Protein AF-A0A9Q1H2R3-F1 (afdb_monomer)

pLDDT: mean 72.53, std 21.65, range [30.53, 95.0]

Solvent-accessible surface area (backbone atoms only — not comparable to full-atom val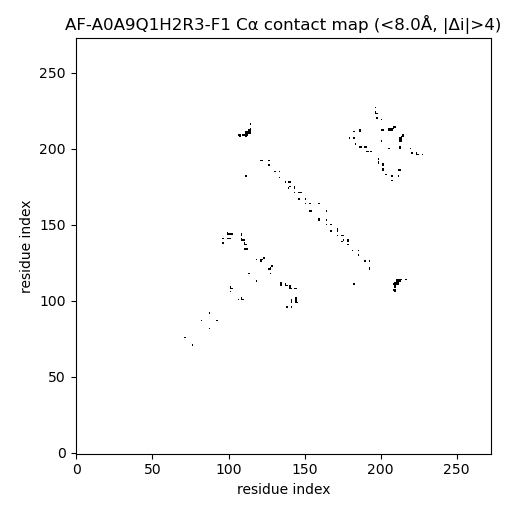ues): 17732 Å² total; per-residue (Å²): 123,76,75,64,60,62,54,65,66,66,73,74,78,80,82,88,86,85,83,91,80,81,81,85,76,85,80,73,100,78,87,78,80,65,62,67,59,50,53,56,51,58,67,71,71,60,71,89,74,76,86,59,91,53,60,66,58,52,56,51,57,72,66,57,85,67,90,76,77,83,88,68,62,63,72,58,50,56,46,52,54,48,59,74,73,46,84,74,56,71,66,65,50,51,52,54,55,61,71,41,58,70,56,90,90,43,78,73,56,53,67,55,38,69,44,66,81,58,50,75,66,43,52,64,90,53,56,45,50,52,49,52,55,54,45,60,60,42,54,54,41,41,53,42,44,47,54,50,51,51,51,57,55,47,74,72,45,88,87,66,60,65,67,62,57,49,55,51,51,52,51,43,49,54,55,49,49,53,53,52,50,52,53,53,52,51,33,58,72,46,31,84,73,44,59,81,86,55,35,68,59,48,39,82,88,47,59,71,52,61,25,54,59,25,88,63,45,70,60,52,53,52,53,44,55,51,48,53,57,47,47,63,71,69,50,79,75,74,80,77,72,85,82,78,82,90,79,87,81,81,90,87,91,82,84,84,80,90,82,89,84,78,82,87,78,85,84,85,88,86,83,87,133

Nearest PDB structures (foldseek):
  3lay-assembly1_G  TM=7.283E-01  e=3.573E+00  Salmonella enterica subsp. enterica serovar Typhimurium
  1qsd-assembly1_B  TM=5.803E-01  e=7.345E+00  Saccharomyces cerevisiae
  6zqb-assembly1_UB  TM=1.899E-01  e=2.052E+00  Saccharomyces cerevisiae S288C

Radius of gyration: 33.92 Å; Cα contacts (8 Å, |Δi|>4): 111; chains: 1; bounding box: 98×79×92 Å

Secondary structure (DSSP, 8-state):
-HHHHHHHHHSSS---------------S---SSHHHHHHHHHHHS------TTHHHHHHHTT----PPPPPPHHHHHHHHHHHHSPPPHHHHHHHHHHSPPPTT-TTSSPPBPPHHHHTTS-IIIIIHHHHHHHHHTTHHHHHHHHHHHHHHHHTSTT--HHHHHHHHHHHHHHHHHHHHHHHHHHHHHGGGS-GGGGGGGSTTSPP-SBTT-S-HHHHHHHHHHHHHHHHHHS--------------------------PPPP--------

Mean predicted aligned error: 18.5 Å

Foldseek 3Di:
DVVVVVVVVVVPPDDDDDDDDDDDDDDDPDPDPPPVVVVVVVVVPDDDDPDDVCPVVVVVVVVPPDPDDDDDDVVVVVVVVCVVPDDDDPVVVVVLLVVLDDDPVCQQLAQAAADPVLQVLDDVVPLVVVVVVLSVVSCLSSVLSVLVVVLVVQVVDPPDDVVVNVVSVVVSVVSVVVNQVSLLVSLVSCLVSDPPLCSCLSDPVQDRGSHSSDDCSVVVVVVSVVVVVVCVVPDCPPPPPPDDDDDPDDDDDDDDDDDDDDDDDDDDDDDDD

Sequence (273 aa):
MANFIMKAVKEATEVGNVPTSPAPKRARLEDIDDDISSIFNAFHTANEIEASPNILDTVLNELDDEDTGPPIEQKVADMVTKVQTNKMSEEKFKEKCKKYSRPSNCDMLQQTKVNQLIWEKLRPATSRSRDIKFQKCQTATKGIIALTETVKLLLSCPNVEKSIIHGIFDAITLVAQGNLELNLARRELLKPDLSQDFQQLCSQNVPVTTQLFGDDIEKRVKDIAASTKIGAKVSYRGNYHSRGYRGRGRPFLARGKSWAFRPPVAGRVSKKN

Organism: Holothuria leucospilota (NCBI:txid206669)

Structure (mmCIF, N/CA/C/O backbone):
data_AF-A0A9Q1H2R3-F1
#
_entry.id   AF-A0A9Q1H2R3-F1
#
loop_
_atom_site.group_PDB
_atom_site.id
_atom_site.type_symbol
_atom_site.label_atom_id
_atom_site.label_alt_id
_atom_site.label_comp_id
_atom_site.label_asym_id
_atom_site.label_entity_id
_atom_site.label_seq_id
_atom_site.pdbx_PDB_ins_code
_atom_site.Cartn_x
_atom_site.Cartn_y
_atom_site.Cartn_z
_atom_site.occupancy
_atom_site.B_iso_or_equiv
_atom_site.auth_seq_id
_atom_site.auth_comp_id
_atom_site.auth_asym_id
_atom_site.auth_atom_id
_atom_site.pdbx_PDB_model_num
ATOM 1 N N . MET A 1 1 ? -18.017 -27.303 1.797 1.00 46.59 1 MET A N 1
ATOM 2 C CA . MET A 1 1 ? -17.913 -26.081 0.962 1.00 46.59 1 MET A CA 1
ATOM 3 C C . MET A 1 1 ? -17.423 -26.329 -0.466 1.00 46.59 1 MET A C 1
ATOM 5 O O . MET A 1 1 ? -17.821 -25.573 -1.336 1.00 46.59 1 MET A O 1
ATOM 9 N N . ALA A 1 2 ? -16.649 -27.383 -0.761 1.00 38.53 2 ALA A N 1
ATOM 10 C CA . ALA A 1 2 ? -16.152 -27.648 -2.123 1.00 38.53 2 ALA A CA 1
ATOM 11 C C . ALA A 1 2 ? -17.224 -28.097 -3.149 1.00 38.53 2 ALA A C 1
ATOM 13 O O . ALA A 1 2 ? -17.054 -27.889 -4.345 1.00 38.53 2 ALA A O 1
ATOM 14 N N . ASN A 1 3 ? -18.360 -28.646 -2.703 1.00 38.44 3 ASN A N 1
ATOM 15 C CA . ASN A 1 3 ? -19.378 -29.198 -3.614 1.00 38.44 3 ASN A CA 1
ATOM 16 C C . ASN A 1 3 ? -20.368 -28.162 -4.174 1.00 38.44 3 ASN A C 1
ATOM 18 O O . ASN A 1 3 ? -21.128 -28.485 -5.080 1.00 38.44 3 ASN A O 1
ATOM 22 N N . PHE A 1 4 ? -20.363 -26.925 -3.666 1.00 37.41 4 PHE A N 1
ATOM 23 C CA . PHE A 1 4 ? -21.268 -25.870 -4.145 1.00 37.41 4 PHE A CA 1
ATOM 24 C C . PHE A 1 4 ? -20.685 -25.103 -5.344 1.00 37.41 4 PHE A C 1
ATOM 26 O O . PHE A 1 4 ? -21.421 -24.672 -6.224 1.00 37.41 4 PHE A O 1
ATOM 33 N N . ILE A 1 5 ? -19.353 -25.012 -5.431 1.00 41.91 5 ILE A N 1
ATOM 34 C CA . ILE A 1 5 ? -18.647 -24.277 -6.493 1.00 41.91 5 ILE A CA 1
ATOM 35 C C . ILE A 1 5 ? -18.625 -25.077 -7.809 1.00 41.91 5 ILE A C 1
ATOM 37 O O . ILE A 1 5 ? -18.761 -24.507 -8.885 1.00 41.91 5 ILE A O 1
ATOM 41 N N . MET A 1 6 ? -18.563 -26.412 -7.741 1.00 41.47 6 MET A N 1
ATOM 42 C CA . MET A 1 6 ? -18.560 -27.272 -8.938 1.00 41.47 6 MET A CA 1
ATOM 43 C C . MET A 1 6 ? -19.928 -27.374 -9.632 1.00 41.47 6 MET A C 1
ATOM 45 O O . MET A 1 6 ? -19.988 -27.774 -10.793 1.00 41.47 6 MET A O 1
ATOM 49 N N . LYS A 1 7 ? -21.025 -27.006 -8.953 1.00 42.19 7 LYS A N 1
ATOM 50 C CA . LYS A 1 7 ? -22.370 -27.009 -9.548 1.00 42.19 7 LYS A CA 1
ATOM 51 C C . LYS A 1 7 ? -22.613 -25.765 -10.415 1.00 42.19 7 LYS A C 1
ATOM 53 O O . LYS A 1 7 ? -23.180 -25.893 -11.490 1.00 42.19 7 LYS A O 1
ATOM 58 N N . ALA A 1 8 ? -22.072 -24.610 -10.018 1.00 38.91 8 ALA A N 1
ATOM 59 C CA . ALA A 1 8 ? -22.208 -23.350 -10.757 1.00 38.91 8 ALA A CA 1
ATOM 60 C C . ALA A 1 8 ? -21.374 -23.296 -12.054 1.00 38.91 8 ALA A C 1
ATOM 62 O O . ALA A 1 8 ? -21.739 -22.604 -12.996 1.00 38.91 8 ALA A O 1
ATOM 63 N N . VAL A 1 9 ? -20.274 -24.054 -12.135 1.00 42.56 9 VAL A N 1
ATOM 64 C CA . VAL A 1 9 ? -19.433 -24.111 -13.348 1.00 42.56 9 VAL A CA 1
ATOM 65 C C . VAL A 1 9 ? -20.025 -25.041 -14.417 1.00 42.56 9 VAL A C 1
ATOM 67 O O . VAL A 1 9 ? -19.730 -24.887 -15.598 1.00 42.56 9 VAL A O 1
ATOM 70 N N . LYS A 1 10 ? -20.896 -25.984 -14.031 1.00 42.94 10 LYS A N 1
ATOM 71 C CA . LYS A 1 10 ? -21.478 -26.976 -14.949 1.00 42.94 10 LYS A CA 1
ATOM 72 C C . LYS A 1 10 ? -22.771 -26.511 -15.632 1.00 42.94 10 LYS A C 1
ATOM 74 O O . LYS A 1 10 ? -23.146 -27.087 -16.645 1.00 42.94 10 LYS A O 1
ATOM 79 N N . GLU A 1 11 ? -23.419 -25.466 -15.115 1.00 38.94 11 GLU A N 1
ATOM 80 C CA . GLU A 1 11 ? -24.646 -24.879 -15.686 1.00 38.94 11 GLU A CA 1
ATOM 81 C C . GLU A 1 11 ? -24.377 -23.763 -16.719 1.00 38.94 11 GLU A C 1
ATOM 83 O O . GLU A 1 11 ? -25.314 -23.265 -17.329 1.00 38.94 11 GLU A O 1
ATOM 88 N N . ALA A 1 12 ? -23.113 -23.401 -16.980 1.00 37.94 12 ALA A N 1
ATOM 89 C CA . ALA A 1 12 ? -22.757 -22.330 -17.924 1.00 37.94 12 ALA A CA 1
ATOM 90 C C . ALA A 1 12 ? -22.256 -22.811 -19.306 1.00 37.94 12 ALA A C 1
ATOM 92 O O . ALA A 1 12 ? -21.840 -21.988 -20.119 1.00 37.94 12 ALA A O 1
ATOM 93 N N . THR A 1 13 ? -22.260 -24.120 -19.590 1.00 40.62 13 THR A N 1
ATOM 94 C CA . THR A 1 13 ? -21.648 -24.687 -20.815 1.00 40.62 13 THR A CA 1
ATOM 95 C C . THR A 1 13 ? -22.612 -25.283 -21.841 1.00 40.62 13 THR A C 1
ATOM 97 O O . THR A 1 13 ? -22.153 -25.909 -22.792 1.00 40.62 13 THR A O 1
ATOM 100 N N . GLU A 1 14 ? -23.920 -25.067 -21.735 1.00 41.84 14 GLU A N 1
ATOM 101 C CA . GLU A 1 14 ? -24.857 -25.476 -22.789 1.00 41.84 14 GLU A CA 1
ATOM 102 C C . GLU A 1 14 ? -25.745 -24.303 -23.198 1.00 41.84 14 GLU A C 1
ATOM 104 O O . GLU A 1 14 ? -26.630 -23.897 -22.458 1.00 41.84 14 GLU A O 1
ATOM 109 N N . VAL A 1 15 ? -25.438 -23.731 -24.366 1.00 40.22 15 VAL A N 1
ATOM 110 C CA . VAL A 1 15 ? -26.346 -23.390 -25.478 1.00 40.22 15 VAL A CA 1
ATOM 111 C C . VAL A 1 15 ? -25.514 -22.584 -26.485 1.00 40.22 15 VAL A C 1
ATOM 113 O O . VAL A 1 15 ? -25.099 -21.454 -26.238 1.00 40.22 15 VAL A O 1
ATOM 116 N N . GLY A 1 16 ? -25.216 -23.211 -27.623 1.00 31.61 16 GLY A N 1
ATOM 117 C CA . GLY A 1 16 ? -24.610 -22.550 -28.773 1.00 31.61 16 GLY A CA 1
ATOM 118 C C . GLY A 1 16 ? -25.634 -21.752 -29.582 1.00 31.61 16 GLY A C 1
ATOM 119 O O . GLY A 1 16 ? -26.812 -22.093 -29.590 1.00 31.61 16 GLY A O 1
ATOM 120 N N . ASN A 1 17 ? -25.189 -20.709 -30.284 1.00 32.19 17 ASN A N 1
ATOM 121 C CA . ASN A 1 17 ? -25.022 -20.699 -31.746 1.00 32.19 17 ASN A CA 1
ATOM 122 C C . ASN A 1 17 ? -24.535 -19.304 -32.196 1.00 32.19 17 ASN A C 1
ATOM 124 O O . ASN A 1 17 ? -25.018 -18.283 -31.713 1.00 32.19 17 ASN A O 1
ATOM 128 N N . VAL A 1 18 ? -23.579 -19.261 -33.123 1.00 35.84 18 VAL A N 1
ATOM 129 C CA . VAL A 1 18 ? -22.953 -18.039 -33.661 1.00 35.84 18 VAL A CA 1
ATOM 130 C C . VAL A 1 18 ? -23.533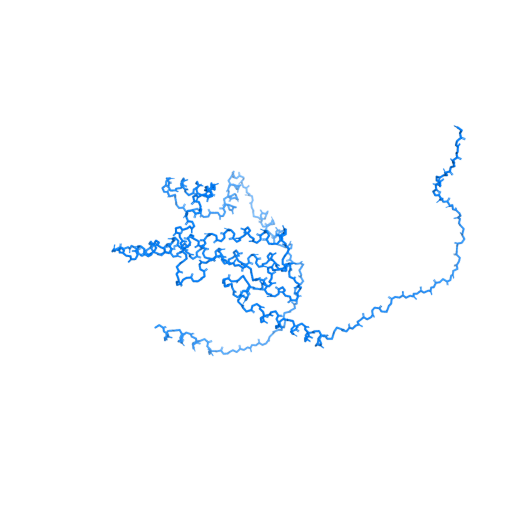 -17.735 -35.045 1.00 35.84 18 VAL A C 1
ATOM 132 O O . VAL A 1 18 ? -23.522 -18.629 -35.891 1.00 35.84 18 VAL A O 1
ATOM 135 N N . PRO A 1 19 ? -23.900 -16.478 -35.356 1.00 32.59 19 PRO A N 1
ATOM 136 C CA . PRO A 1 19 ? -23.762 -15.941 -36.700 1.00 32.59 19 PRO A CA 1
ATOM 137 C C . PRO A 1 19 ? -22.567 -14.978 -36.764 1.00 32.59 19 PRO A C 1
ATOM 139 O O . PRO A 1 19 ? -22.435 -14.032 -35.991 1.00 32.59 19 PRO A O 1
ATOM 142 N N . THR A 1 20 ? -21.678 -15.253 -37.710 1.00 45.75 20 THR A N 1
ATOM 143 C CA . THR A 1 20 ? -20.466 -14.502 -38.058 1.00 45.75 20 THR A CA 1
ATOM 144 C C . THR A 1 20 ? -20.769 -13.094 -38.595 1.00 45.75 20 THR A C 1
ATOM 146 O O . THR A 1 20 ? -21.580 -12.964 -39.508 1.00 45.75 20 THR A O 1
ATOM 149 N N . SER A 1 21 ? -20.062 -12.060 -38.115 1.00 33.47 21 SER A N 1
ATOM 150 C CA . SER A 1 21 ? -20.010 -10.704 -38.710 1.00 33.47 21 SER A CA 1
ATOM 151 C C . SER A 1 21 ? -18.679 -10.000 -38.337 1.00 33.47 21 SER A C 1
ATOM 153 O O . SER A 1 21 ? -18.044 -10.423 -37.370 1.00 33.47 21 SER A O 1
ATOM 155 N N . PRO A 1 22 ? -18.170 -9.030 -39.132 1.00 34.59 22 PRO A N 1
ATOM 156 C CA . PRO A 1 22 ? -16.750 -8.917 -39.474 1.00 34.59 22 PRO A CA 1
ATOM 157 C C . PRO A 1 22 ? -15.891 -8.126 -38.476 1.00 34.59 22 PRO A C 1
ATOM 159 O O . PRO A 1 22 ? -16.378 -7.368 -37.644 1.00 34.59 22 PRO A O 1
ATOM 162 N N . ALA A 1 23 ? -14.574 -8.307 -38.621 1.00 36.78 23 ALA A N 1
ATOM 163 C CA . ALA A 1 23 ? -13.502 -7.730 -37.811 1.00 36.78 23 ALA A CA 1
ATOM 164 C C . ALA A 1 23 ? -13.648 -6.217 -37.524 1.00 36.78 23 ALA A C 1
ATOM 166 O O . ALA A 1 23 ? -14.028 -5.456 -38.421 1.00 36.78 23 ALA A O 1
ATOM 167 N N . PRO A 1 24 ? -13.261 -5.743 -36.321 1.00 32.34 24 PRO A N 1
ATOM 168 C CA . PRO A 1 24 ? -13.361 -4.334 -35.982 1.00 32.34 24 PRO A CA 1
ATOM 169 C C . PRO A 1 24 ? -12.324 -3.531 -36.775 1.00 32.34 24 PRO A C 1
ATOM 171 O O . PRO A 1 24 ? -11.111 -3.728 -36.655 1.00 32.34 24 PRO A O 1
ATOM 174 N N . LYS A 1 25 ? -12.815 -2.600 -37.598 1.00 35.94 25 LYS A N 1
ATOM 175 C CA . LYS A 1 25 ? -12.003 -1.533 -38.186 1.00 35.94 25 LYS A CA 1
ATOM 176 C C . LYS A 1 25 ? -11.474 -0.661 -37.044 1.00 35.94 25 LYS A C 1
ATOM 178 O O . LYS A 1 25 ? -12.239 -0.215 -36.198 1.00 35.94 25 LYS A O 1
ATOM 183 N N . ARG A 1 26 ? -10.160 -0.422 -37.034 1.00 34.38 26 ARG A N 1
ATOM 184 C CA . ARG A 1 26 ? -9.491 0.577 -36.185 1.00 34.38 26 ARG A CA 1
ATOM 185 C C . ARG A 1 26 ? -10.195 1.930 -36.355 1.00 34.38 26 ARG A C 1
ATOM 187 O O . ARG A 1 26 ? -10.057 2.537 -37.415 1.00 34.38 26 ARG A O 1
ATOM 194 N N . ALA A 1 27 ? -10.923 2.382 -35.338 1.00 31.12 27 ALA A N 1
ATOM 195 C CA . ALA A 1 27 ? -11.420 3.749 -35.280 1.00 31.12 27 ALA A CA 1
ATOM 196 C C . ALA A 1 27 ? -10.264 4.694 -34.917 1.00 31.12 27 ALA A C 1
ATOM 198 O O . ALA A 1 27 ? -9.416 4.388 -34.074 1.00 31.12 27 ALA A O 1
ATOM 199 N N . ARG A 1 28 ? -10.201 5.796 -35.656 1.00 30.53 28 ARG A N 1
ATOM 200 C CA . ARG A 1 28 ? -9.230 6.885 -35.567 1.00 30.53 28 ARG A CA 1
ATOM 201 C C . ARG A 1 28 ? -9.662 7.808 -34.418 1.00 30.53 28 ARG A C 1
ATOM 203 O O . ARG A 1 28 ? -10.851 8.019 -34.234 1.00 30.53 28 ARG A O 1
ATOM 210 N N . LEU A 1 29 ? -8.705 8.321 -33.649 1.00 36.00 29 LEU A N 1
ATOM 211 C CA . LEU A 1 29 ? -8.904 9.267 -32.540 1.00 36.00 29 LEU A CA 1
ATOM 212 C C . LEU A 1 29 ? -9.283 10.670 -33.057 1.00 36.00 29 LEU A C 1
ATOM 214 O O . LEU A 1 29 ? -8.466 11.580 -32.954 1.00 36.00 29 LEU A O 1
ATOM 218 N N . GLU A 1 30 ? -10.461 10.841 -33.661 1.00 44.19 30 GLU A N 1
ATOM 219 C CA . GLU A 1 30 ? -10.926 12.156 -34.153 1.00 44.19 30 GLU A CA 1
ATOM 220 C C . GLU A 1 30 ? -12.415 12.473 -33.854 1.00 44.19 30 GLU A C 1
ATOM 222 O O . GLU A 1 30 ? -12.921 13.443 -34.398 1.00 44.19 30 GLU A O 1
ATOM 227 N N . ASP A 1 31 ? -13.091 11.767 -32.934 1.00 43.59 31 ASP A N 1
ATOM 228 C CA . ASP A 1 31 ? -14.505 12.040 -32.582 1.00 43.59 31 ASP A CA 1
ATOM 229 C C . ASP A 1 31 ? -14.682 12.404 -31.085 1.00 43.59 31 ASP A C 1
ATOM 231 O O . ASP A 1 31 ? -15.159 11.585 -30.301 1.00 43.59 31 ASP A O 1
ATOM 235 N N . ILE A 1 32 ? -14.251 13.599 -30.646 1.00 45.22 32 ILE A N 1
ATOM 236 C CA . ILE A 1 32 ? -14.487 14.092 -29.259 1.00 45.22 32 ILE A CA 1
ATOM 237 C C . ILE A 1 32 ? -15.209 15.460 -29.196 1.00 45.22 32 ILE A C 1
ATOM 239 O O . ILE A 1 32 ? -15.594 15.889 -28.115 1.00 45.22 32 ILE A O 1
ATOM 243 N N . ASP A 1 33 ? -15.521 16.125 -30.311 1.00 50.69 33 ASP A N 1
ATOM 244 C CA . ASP A 1 33 ? -16.042 17.509 -30.253 1.00 50.69 33 ASP A CA 1
ATOM 245 C C . ASP A 1 33 ? -17.575 17.681 -30.391 1.00 50.69 33 ASP A C 1
ATOM 247 O O . ASP A 1 33 ? -18.050 18.814 -30.499 1.00 50.69 33 ASP A O 1
ATOM 251 N N . ASP A 1 34 ? -18.378 16.612 -30.296 1.00 51.16 34 ASP A N 1
ATOM 252 C CA . ASP A 1 34 ? -19.843 16.711 -30.481 1.00 51.16 34 ASP A CA 1
ATOM 253 C C . ASP A 1 34 ? -20.684 16.741 -29.184 1.00 51.16 34 ASP A C 1
ATOM 255 O O . ASP A 1 34 ? -21.840 17.171 -29.220 1.00 51.16 34 ASP A O 1
ATOM 259 N N . ASP A 1 35 ? -20.130 16.401 -28.013 1.00 58.31 35 ASP A N 1
ATOM 260 C CA . ASP A 1 35 ? -20.931 16.330 -26.775 1.00 58.31 35 ASP A CA 1
ATOM 261 C C . ASP A 1 35 ? -21.102 17.689 -26.073 1.00 58.31 35 ASP A C 1
ATOM 263 O O . ASP A 1 35 ? -22.195 18.022 -25.612 1.00 58.31 35 ASP A O 1
ATOM 267 N N . ILE A 1 36 ? -20.072 18.540 -26.044 1.00 53.41 36 ILE A N 1
ATOM 268 C CA . ILE A 1 36 ? -20.150 19.838 -25.343 1.00 53.41 36 ILE A CA 1
ATOM 269 C C . ILE A 1 36 ? -21.069 20.813 -26.091 1.00 53.41 36 ILE A C 1
ATOM 271 O O . ILE A 1 36 ? -21.871 21.520 -25.479 1.00 53.41 36 ILE A O 1
ATOM 275 N N . SER A 1 37 ? -20.999 20.817 -27.424 1.00 52.59 37 SER A N 1
ATOM 276 C CA . SER A 1 37 ? -21.831 21.670 -28.280 1.00 52.59 37 SER A CA 1
ATOM 277 C C . SER A 1 37 ? -23.311 21.265 -28.230 1.00 52.59 37 SER A C 1
ATOM 279 O O . SER A 1 37 ? -24.193 22.124 -28.275 1.00 52.59 37 SER A O 1
ATOM 281 N N . SER A 1 38 ? -23.591 19.964 -28.093 1.00 55.31 38 SER A N 1
ATOM 282 C CA . SER A 1 38 ? -24.944 19.419 -27.924 1.00 55.31 38 SER A CA 1
ATOM 283 C C . SER A 1 38 ? -25.554 19.815 -26.573 1.00 55.31 38 SER A C 1
ATOM 285 O O . SER A 1 38 ? -26.691 20.289 -26.524 1.00 55.31 38 SER A O 1
ATOM 287 N N . ILE A 1 39 ? -24.770 19.741 -25.490 1.00 53.78 39 ILE A N 1
ATOM 288 C CA . ILE A 1 39 ? -25.178 20.188 -24.146 1.00 53.78 39 ILE A CA 1
ATOM 289 C C . ILE A 1 39 ? -25.452 21.698 -24.132 1.00 53.78 39 ILE A C 1
ATOM 291 O O . ILE A 1 39 ? -26.482 22.137 -23.619 1.00 53.78 39 ILE A O 1
ATOM 295 N N . PHE A 1 40 ? -24.572 22.497 -24.743 1.00 50.22 40 PHE A N 1
ATOM 296 C CA . PHE A 1 40 ? -24.719 23.954 -24.796 1.00 50.22 40 PHE A CA 1
ATOM 297 C C . PHE A 1 40 ? -25.984 24.384 -25.560 1.00 50.22 40 PHE A C 1
ATOM 299 O O . PHE A 1 40 ? -26.706 25.282 -25.129 1.00 50.22 40 PHE A O 1
ATOM 306 N N . ASN A 1 41 ? -26.309 23.696 -26.660 1.00 54.56 41 ASN A N 1
ATOM 307 C CA . ASN A 1 41 ? -27.515 23.969 -27.444 1.00 54.56 41 ASN A CA 1
ATOM 308 C C . ASN A 1 41 ? -28.802 23.460 -26.770 1.00 54.56 41 ASN A C 1
ATOM 310 O O . ASN A 1 41 ? -29.845 24.110 -26.894 1.00 54.56 41 ASN A O 1
ATOM 314 N N . ALA A 1 42 ? -28.744 22.356 -26.016 1.00 48.69 42 ALA A N 1
ATOM 315 C CA . ALA A 1 42 ? -29.861 21.883 -25.192 1.00 48.69 42 ALA A CA 1
ATOM 316 C C . ALA A 1 42 ? -30.211 22.882 -24.072 1.00 48.69 42 ALA A C 1
ATOM 318 O O . ALA A 1 42 ? -31.385 23.090 -23.772 1.00 48.69 42 ALA A O 1
ATOM 319 N N . PHE A 1 43 ? -29.204 23.573 -23.525 1.00 45.62 43 PHE A N 1
ATOM 320 C CA . PHE A 1 43 ? -29.369 24.601 -22.491 1.00 45.62 43 PHE A CA 1
ATOM 321 C C . PHE A 1 43 ? -30.031 25.895 -22.994 1.00 45.62 43 PHE A C 1
ATOM 323 O O . PHE A 1 43 ? -30.601 26.650 -22.211 1.00 45.62 43 PHE A O 1
ATOM 330 N N . HIS A 1 44 ? -29.955 26.178 -24.298 1.00 53.91 44 HIS A N 1
ATOM 331 C CA . HIS A 1 44 ? -30.519 27.394 -24.898 1.00 53.91 44 HIS A CA 1
ATOM 332 C C . HIS A 1 44 ? -31.842 27.185 -25.639 1.00 53.91 44 HIS A C 1
ATOM 334 O O . HIS A 1 44 ? -32.489 28.166 -25.999 1.00 53.91 44 HIS A O 1
ATOM 340 N N . THR A 1 45 ? -32.275 25.939 -25.855 1.00 50.28 45 THR A N 1
ATOM 341 C CA . THR A 1 45 ? -33.521 25.639 -26.587 1.00 50.28 45 THR A CA 1
ATOM 342 C C . THR A 1 45 ? -34.701 25.237 -25.703 1.00 50.28 45 THR A C 1
ATOM 344 O O . THR A 1 45 ? -35.809 25.087 -26.215 1.00 50.28 45 THR A O 1
ATOM 347 N N . ALA A 1 46 ? -34.528 25.156 -24.382 1.00 42.34 46 ALA A N 1
ATOM 348 C CA . ALA A 1 46 ? -35.635 25.012 -23.443 1.00 42.34 46 ALA A CA 1
ATOM 349 C C . ALA A 1 46 ? -35.879 26.332 -22.695 1.00 42.34 46 ALA A C 1
ATOM 351 O O . ALA A 1 46 ? -35.156 26.651 -21.764 1.00 42.34 46 ALA A O 1
ATOM 352 N N . ASN A 1 47 ? -36.900 27.059 -23.164 1.00 44.25 47 ASN A N 1
ATOM 353 C CA . ASN A 1 47 ? -37.778 28.016 -22.477 1.00 44.25 47 ASN A CA 1
ATOM 354 C C . ASN A 1 47 ? -37.186 28.991 -21.440 1.00 44.25 47 ASN A C 1
ATOM 356 O O . ASN A 1 47 ? -36.586 28.591 -20.453 1.00 44.25 47 ASN A O 1
ATOM 360 N N . GLU A 1 48 ? -37.494 30.279 -21.649 1.00 50.34 48 GLU A N 1
ATOM 361 C CA . GLU A 1 48 ? -37.406 31.408 -20.707 1.00 50.34 48 GLU A CA 1
ATOM 362 C C . GLU A 1 48 ? -37.161 30.996 -19.248 1.00 50.34 48 GLU A C 1
ATOM 364 O O . GLU A 1 48 ? -38.078 30.665 -18.497 1.00 50.34 48 GLU A O 1
ATOM 369 N N . ILE A 1 49 ? -35.894 31.040 -18.841 1.00 48.66 49 ILE A N 1
ATOM 370 C CA . ILE A 1 49 ? -35.534 30.955 -17.436 1.00 48.66 49 ILE A CA 1
ATOM 371 C C . ILE A 1 49 ? -35.864 32.322 -16.839 1.00 48.66 49 ILE A C 1
ATOM 373 O O . ILE A 1 49 ? -35.105 33.281 -16.999 1.00 48.66 49 ILE A O 1
ATOM 377 N N . GLU A 1 50 ? -36.997 32.426 -16.143 1.00 44.03 50 GLU A N 1
ATOM 378 C CA . GLU A 1 50 ? -37.137 33.455 -15.117 1.00 44.03 50 GLU A CA 1
ATOM 379 C C . GLU A 1 50 ? -35.940 33.298 -14.176 1.00 44.03 50 GLU A C 1
ATOM 381 O O . GLU A 1 50 ? -35.753 32.246 -13.559 1.00 44.03 50 GLU A O 1
ATOM 386 N N . ALA A 1 51 ? -35.078 34.316 -14.141 1.00 48.56 51 ALA A N 1
ATOM 387 C CA . ALA A 1 51 ? -33.859 34.324 -13.350 1.00 48.56 51 ALA A CA 1
ATOM 388 C C . ALA A 1 51 ? -34.206 34.248 -11.857 1.00 48.56 51 ALA A C 1
ATOM 390 O O . ALA A 1 51 ? -34.304 35.260 -11.164 1.00 48.56 51 ALA A O 1
ATOM 391 N N . SER A 1 52 ? -34.405 33.032 -11.358 1.00 51.66 52 SER A N 1
ATOM 392 C CA . SER A 1 52 ? -34.391 32.763 -9.932 1.00 51.66 52 SER A CA 1
ATOM 393 C C . SER A 1 52 ? -32.926 32.728 -9.470 1.00 51.66 52 SER A C 1
ATOM 395 O O . SER A 1 52 ? -32.068 32.176 -10.166 1.00 51.66 52 SER A O 1
ATOM 397 N N . PRO A 1 53 ? -32.601 33.319 -8.310 1.00 58.22 53 PRO A N 1
ATOM 398 C CA . PRO A 1 53 ? -31.224 33.473 -7.834 1.00 58.22 53 PRO A CA 1
ATOM 399 C C . PRO A 1 53 ? -30.494 32.151 -7.517 1.00 58.22 53 PRO A C 1
ATOM 401 O O . PRO A 1 53 ? -29.316 32.188 -7.184 1.00 58.22 53 PRO A O 1
ATOM 404 N N . ASN A 1 54 ? -31.148 30.992 -7.669 1.00 58.66 54 ASN A N 1
ATOM 405 C CA . ASN A 1 54 ? -30.691 29.703 -7.137 1.00 58.66 54 ASN A CA 1
ATOM 406 C C . ASN A 1 54 ? -30.134 28.732 -8.200 1.00 58.66 54 ASN A C 1
ATOM 408 O O . ASN A 1 54 ? -29.807 27.588 -7.882 1.00 58.66 54 ASN A O 1
ATOM 412 N N . ILE A 1 55 ? -30.025 29.141 -9.469 1.00 65.81 55 ILE A N 1
ATOM 413 C CA . ILE A 1 55 ? -29.465 28.276 -10.530 1.00 65.81 55 ILE A CA 1
ATOM 414 C C . ILE A 1 55 ? -27.976 28.025 -10.285 1.00 65.81 55 ILE A C 1
ATOM 416 O O . ILE A 1 55 ? -27.508 26.900 -10.428 1.00 65.81 55 ILE A O 1
ATOM 420 N N . LEU A 1 56 ? -27.244 29.056 -9.852 1.00 65.19 56 LEU A N 1
ATOM 421 C CA . LEU A 1 56 ? -25.833 28.922 -9.493 1.00 65.19 56 LEU A CA 1
ATOM 422 C C . LEU A 1 56 ? -25.646 28.022 -8.266 1.00 65.19 56 LEU A C 1
ATOM 424 O O . LEU A 1 56 ? -24.739 27.203 -8.278 1.00 65.19 56 LEU A O 1
ATOM 428 N N . ASP A 1 57 ? -26.531 28.094 -7.267 1.00 66.38 57 ASP A N 1
ATOM 429 C CA . ASP A 1 57 ? -26.485 27.206 -6.094 1.00 66.38 57 ASP A CA 1
ATOM 430 C C . ASP A 1 57 ? -26.777 25.745 -6.462 1.00 66.38 57 ASP A C 1
ATOM 432 O O . ASP A 1 57 ? -26.185 24.830 -5.902 1.00 66.38 57 ASP A O 1
ATOM 436 N N . THR A 1 58 ? -27.658 25.512 -7.437 1.00 64.25 58 THR A N 1
ATOM 437 C CA . THR A 1 58 ? -27.971 24.159 -7.925 1.00 64.25 58 THR A CA 1
ATOM 438 C C . THR A 1 58 ? -26.780 23.559 -8.675 1.00 64.25 58 THR A C 1
ATOM 440 O O . THR A 1 58 ? -26.404 22.424 -8.409 1.00 64.25 58 THR A O 1
ATOM 443 N N . VAL A 1 59 ? -26.126 24.350 -9.532 1.00 64.81 59 VAL A N 1
ATOM 444 C CA . VAL A 1 59 ? -24.910 23.939 -10.255 1.00 64.81 59 VAL A CA 1
ATOM 445 C C . VAL A 1 59 ? -23.717 23.761 -9.308 1.00 64.81 59 VAL A C 1
ATOM 447 O O . VAL A 1 59 ? -22.902 22.875 -9.523 1.00 64.81 59 VAL A O 1
ATOM 450 N N . LEU A 1 60 ? -23.602 24.571 -8.250 1.00 62.97 60 LEU A N 1
ATOM 451 C CA . LEU A 1 60 ? -22.564 24.399 -7.227 1.00 62.97 60 LEU A CA 1
ATOM 452 C C . LEU A 1 60 ? -22.785 23.120 -6.406 1.00 62.97 60 LEU A C 1
ATOM 454 O O . LEU A 1 60 ? -21.835 22.372 -6.207 1.00 62.97 60 LEU A O 1
ATOM 458 N N . ASN A 1 61 ? -24.027 22.819 -6.016 1.00 64.19 61 ASN A N 1
ATOM 459 C CA . ASN A 1 61 ? -24.359 21.577 -5.309 1.00 64.19 61 ASN A CA 1
ATOM 460 C C . ASN A 1 61 ? -24.156 20.320 -6.178 1.00 64.19 61 ASN A C 1
ATOM 462 O O . ASN A 1 61 ? -23.843 19.267 -5.639 1.00 64.19 61 ASN A O 1
ATOM 466 N N . GLU A 1 62 ? -24.313 20.417 -7.503 1.00 58.72 62 GLU A N 1
ATOM 467 C CA . GLU A 1 62 ? -23.996 19.331 -8.452 1.00 58.72 62 GLU A CA 1
ATOM 468 C C . GLU A 1 62 ? -22.485 19.147 -8.691 1.00 58.72 62 GLU A C 1
ATOM 470 O O . GLU A 1 62 ? -22.079 18.150 -9.280 1.00 58.72 62 GLU A O 1
ATOM 475 N N . LEU A 1 63 ? -21.643 20.093 -8.259 1.00 60.84 63 LEU A N 1
ATOM 476 C CA . LEU A 1 63 ? -20.179 19.983 -8.317 1.00 60.84 63 LEU A CA 1
ATOM 477 C C . LEU A 1 63 ? -19.568 19.501 -6.989 1.00 60.84 63 LEU A C 1
ATOM 479 O O . LEU A 1 63 ? -18.414 19.065 -6.976 1.00 60.84 63 LEU A O 1
ATOM 483 N N . ASP A 1 64 ? -20.328 19.557 -5.893 1.00 55.38 64 ASP A N 1
ATOM 484 C CA . ASP A 1 64 ? -19.952 19.057 -4.568 1.00 55.38 64 ASP A CA 1
ATOM 485 C C . ASP A 1 64 ? -20.334 17.564 -4.426 1.00 55.38 64 ASP A C 1
ATOM 487 O O . ASP A 1 64 ? -21.153 17.176 -3.597 1.00 55.38 64 ASP A O 1
ATOM 491 N N . ASP A 1 65 ? -19.710 16.702 -5.237 1.00 52.53 65 ASP A N 1
ATOM 492 C CA . ASP A 1 65 ? -19.875 15.232 -5.251 1.00 52.53 65 ASP A CA 1
ATOM 493 C C . ASP A 1 65 ? -19.269 14.513 -4.011 1.00 52.53 65 ASP A C 1
ATOM 495 O O . ASP A 1 65 ? -18.742 13.400 -4.109 1.00 52.53 65 ASP A O 1
ATOM 499 N N . GLU A 1 66 ? -19.288 15.117 -2.820 1.00 61.00 66 GLU A N 1
ATOM 500 C CA . GLU A 1 66 ? -18.880 14.423 -1.591 1.00 61.00 66 GLU A CA 1
ATOM 501 C C . GLU A 1 66 ? -20.096 14.064 -0.729 1.00 61.00 66 GLU A C 1
ATOM 503 O O . GLU A 1 66 ? -20.579 14.854 0.084 1.00 61.00 66 GLU A O 1
ATOM 508 N N . ASP A 1 67 ? -20.552 12.813 -0.859 1.00 71.19 67 ASP A N 1
ATOM 5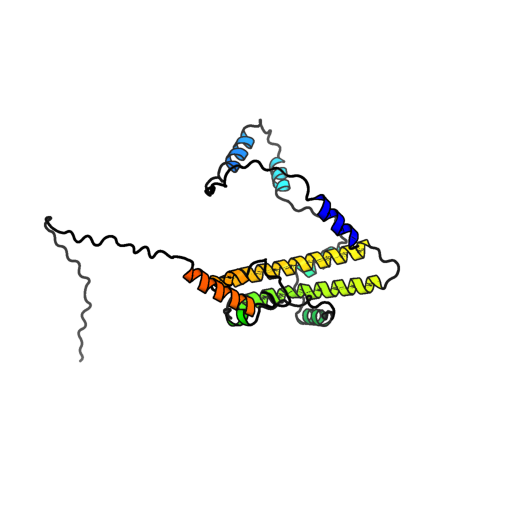09 C CA . ASP A 1 67 ? -21.498 12.184 0.067 1.00 71.19 67 ASP A CA 1
ATOM 510 C C . ASP A 1 67 ? -20.894 12.146 1.484 1.00 71.19 67 ASP A C 1
ATOM 512 O O . ASP A 1 67 ? -20.151 11.235 1.868 1.00 71.19 67 ASP A O 1
ATOM 516 N N . THR A 1 68 ? -21.199 13.162 2.289 1.00 76.62 68 THR A N 1
ATOM 517 C CA . THR A 1 68 ? -20.739 13.245 3.677 1.00 76.62 68 THR A CA 1
ATOM 518 C C . THR A 1 68 ? -21.610 12.392 4.604 1.00 76.62 68 THR A C 1
ATOM 520 O O . THR A 1 68 ? -22.839 12.427 4.575 1.00 76.62 68 THR A O 1
ATOM 523 N N . GLY A 1 69 ? -20.964 11.594 5.460 1.00 81.88 69 GLY A N 1
ATOM 524 C CA . GLY A 1 69 ? -21.648 10.804 6.487 1.00 81.88 69 GLY A CA 1
ATOM 525 C C . GLY A 1 69 ? -22.154 11.648 7.671 1.00 81.88 69 GLY A C 1
ATOM 526 O O . GLY A 1 69 ? -21.761 12.807 7.826 1.00 81.88 69 GLY A O 1
ATOM 527 N N . PRO A 1 70 ? -22.988 11.074 8.561 1.00 84.88 70 PRO A N 1
ATOM 528 C CA . PRO A 1 70 ? -23.471 11.771 9.752 1.00 84.88 70 PRO A CA 1
ATOM 529 C C . PRO A 1 70 ? -22.319 12.173 10.693 1.00 84.88 70 PRO A C 1
ATOM 531 O O . PRO A 1 70 ? -21.297 11.480 10.757 1.00 84.88 70 PRO A O 1
ATOM 534 N N . PRO A 1 71 ? -22.478 13.260 11.472 1.00 87.12 71 PRO A N 1
ATOM 535 C CA . PRO A 1 71 ? -21.432 13.745 12.362 1.00 87.12 71 PRO A CA 1
ATOM 536 C C . PRO A 1 71 ? -21.109 12.730 13.465 1.00 87.12 71 PRO A C 1
ATOM 538 O O . PRO A 1 71 ? -21.998 12.134 14.077 1.00 87.12 71 PRO A O 1
ATOM 541 N N . ILE A 1 72 ? -19.816 12.572 13.748 1.00 89.62 72 ILE A N 1
ATOM 542 C CA . ILE A 1 72 ? -19.304 11.770 14.867 1.00 89.62 72 ILE A CA 1
ATOM 543 C C . ILE A 1 72 ? -19.079 12.641 16.112 1.00 89.62 72 ILE A C 1
ATOM 545 O O . ILE A 1 72 ? -19.089 13.869 16.037 1.00 89.62 72 ILE A O 1
ATOM 549 N N . GLU A 1 73 ? -18.836 12.018 17.270 1.00 94.31 73 GLU A N 1
ATOM 550 C CA . GLU A 1 73 ? -18.511 12.743 18.506 1.00 94.31 73 GLU A CA 1
ATOM 551 C C . GLU A 1 73 ? -17.337 13.718 18.287 1.00 94.31 73 GLU A C 1
ATOM 553 O O . GLU A 1 73 ? -16.260 13.317 17.837 1.00 94.31 73 GLU A O 1
ATOM 558 N N . GLN A 1 74 ? -17.518 14.989 18.667 1.00 91.25 74 GLN A N 1
ATOM 559 C CA . GLN A 1 74 ? -16.564 16.071 18.390 1.00 91.25 74 GLN A CA 1
ATOM 560 C C . GLN A 1 74 ? -15.130 15.749 18.830 1.00 91.25 74 GLN A C 1
ATOM 562 O O . GLN A 1 74 ? -14.177 16.031 18.112 1.00 91.25 74 GLN A O 1
ATOM 567 N N . LYS A 1 75 ? -14.951 15.103 19.988 1.00 91.38 75 LYS A N 1
ATOM 568 C CA . LYS A 1 75 ? -13.615 14.726 20.477 1.00 91.38 75 LYS A CA 1
ATOM 569 C C . LYS A 1 75 ? -12.919 13.724 19.558 1.00 91.38 75 LYS A C 1
ATOM 571 O O . LYS A 1 75 ? -11.697 13.779 19.411 1.00 91.38 75 LYS A O 1
ATOM 576 N N . VAL A 1 76 ? -13.679 12.810 18.956 1.00 89.56 76 VAL A N 1
ATOM 577 C CA . VAL A 1 76 ? -13.169 11.842 17.979 1.00 89.56 76 VAL A CA 1
ATOM 578 C C . VAL A 1 76 ? -12.845 12.559 16.673 1.00 89.56 76 VAL A C 1
ATOM 580 O O . VAL A 1 76 ? -11.757 12.354 16.143 1.00 89.56 76 VAL A O 1
ATOM 583 N N . ALA A 1 77 ? -13.717 13.457 16.207 1.00 90.44 77 ALA A N 1
ATOM 584 C CA . ALA A 1 77 ? -13.451 14.285 15.031 1.00 90.44 77 ALA A CA 1
ATOM 585 C C . ALA A 1 77 ? -12.159 15.106 15.193 1.00 90.44 77 ALA A C 1
ATOM 587 O O . ALA A 1 77 ? -11.247 15.005 14.373 1.00 90.44 77 ALA A O 1
ATOM 588 N N . ASP A 1 78 ? -12.014 15.828 16.306 1.00 92.56 78 ASP A N 1
ATOM 589 C CA . ASP A 1 78 ? -10.819 16.616 16.618 1.00 92.56 78 ASP A CA 1
ATOM 590 C C . ASP A 1 78 ? -9.559 15.743 16.685 1.00 92.56 78 ASP A C 1
ATOM 592 O O . ASP A 1 78 ? -8.477 16.155 16.257 1.00 92.56 78 ASP A O 1
ATOM 596 N N . MET A 1 79 ? -9.678 14.530 17.235 1.00 91.31 79 MET A N 1
ATOM 597 C CA . MET A 1 79 ? -8.581 13.566 17.281 1.00 91.31 79 MET A CA 1
ATOM 598 C C . MET A 1 79 ? -8.168 13.131 15.871 1.00 91.31 79 MET A C 1
ATOM 600 O O . MET A 1 79 ? -6.977 13.179 15.557 1.00 91.31 79 MET A O 1
ATOM 604 N N . VAL A 1 80 ? -9.123 12.732 15.027 1.00 89.19 80 VAL A N 1
ATOM 605 C CA . VAL A 1 80 ? -8.870 12.291 13.646 1.00 89.19 80 VAL A CA 1
ATOM 606 C C . VAL A 1 80 ? -8.217 13.414 12.845 1.00 89.19 80 VAL A C 1
ATOM 608 O O . VAL A 1 80 ? -7.158 13.200 12.252 1.00 89.19 80 VAL A O 1
ATOM 611 N N . THR A 1 81 ? -8.762 14.630 12.917 1.00 91.44 81 THR A N 1
ATOM 612 C CA . THR A 1 81 ? -8.204 15.815 12.252 1.00 91.44 81 THR A CA 1
ATOM 613 C C . THR A 1 81 ? -6.775 16.087 12.706 1.00 91.44 81 THR A C 1
ATOM 615 O O . THR A 1 81 ? -5.882 16.291 11.880 1.00 91.44 81 THR A O 1
ATOM 618 N N . LYS A 1 82 ? -6.503 16.029 14.016 1.00 92.38 82 LYS A N 1
ATOM 619 C CA . LYS A 1 82 ? -5.144 16.222 14.544 1.00 92.38 82 LYS A CA 1
ATOM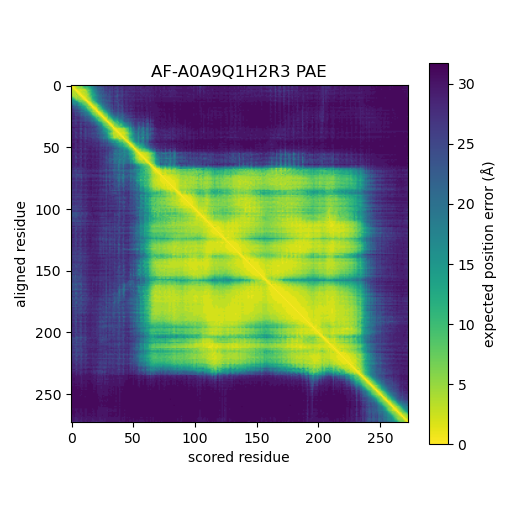 620 C C . LYS A 1 82 ? -4.179 15.142 14.066 1.00 92.38 82 LYS A C 1
ATOM 622 O O . LYS A 1 82 ? -3.037 15.477 13.766 1.00 92.38 82 LYS A O 1
ATOM 627 N N . VAL A 1 83 ? -4.601 13.878 14.013 1.00 86.94 83 VAL A N 1
ATOM 628 C CA . VAL A 1 83 ? -3.755 12.753 13.577 1.00 86.94 83 VAL A CA 1
ATOM 629 C C . VAL A 1 83 ? -3.455 12.819 12.079 1.00 86.94 83 VAL A C 1
ATOM 631 O O . VAL A 1 83 ? -2.340 12.484 11.686 1.00 86.94 83 VAL A O 1
ATOM 634 N N . GLN A 1 84 ? -4.406 13.271 11.260 1.00 85.31 84 GLN A N 1
ATOM 635 C CA . GLN A 1 84 ? -4.209 13.420 9.815 1.00 85.31 84 GLN A CA 1
ATOM 636 C C . GLN A 1 84 ? -3.325 14.615 9.446 1.00 85.31 84 GLN A C 1
ATOM 638 O O . GLN A 1 84 ? -2.524 14.538 8.520 1.00 85.31 84 GLN A O 1
ATOM 643 N N . THR A 1 85 ? -3.440 15.722 10.180 1.00 88.38 8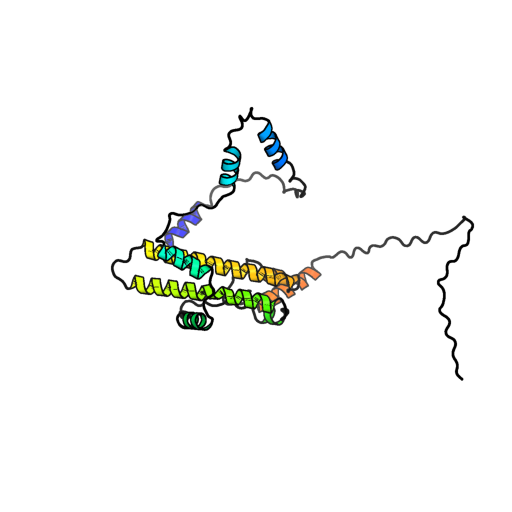5 THR A N 1
ATOM 644 C CA . THR A 1 85 ? -2.729 16.969 9.847 1.00 88.38 85 THR A CA 1
ATOM 645 C C . THR A 1 85 ? -1.359 17.087 10.507 1.00 88.38 85 THR A C 1
ATOM 647 O O . THR A 1 85 ? -0.479 17.765 9.977 1.00 88.38 85 THR A O 1
ATOM 650 N N . ASN A 1 86 ? -1.134 16.415 11.643 1.00 87.81 86 ASN A N 1
ATOM 651 C CA . ASN A 1 86 ? 0.112 16.535 12.394 1.00 87.81 86 ASN A CA 1
ATOM 652 C C . ASN A 1 86 ? 0.960 15.272 12.321 1.00 87.81 86 ASN A C 1
ATOM 654 O O . ASN A 1 86 ? 0.549 14.169 12.685 1.00 87.81 86 ASN A O 1
ATOM 658 N N . LYS A 1 87 ? 2.228 15.460 11.962 1.00 81.12 87 LYS A N 1
ATOM 659 C CA . LYS A 1 87 ? 3.221 14.394 12.028 1.00 81.12 87 LYS A CA 1
ATOM 660 C C . LYS A 1 87 ? 3.595 14.122 13.486 1.00 81.12 87 LYS A C 1
ATOM 662 O O . LYS A 1 87 ? 4.041 15.015 14.202 1.00 81.12 87 LYS A O 1
ATOM 667 N N . MET A 1 88 ? 3.472 12.871 13.923 1.00 83.19 88 MET A N 1
ATOM 668 C CA . MET A 1 88 ? 4.000 12.465 15.230 1.00 83.19 88 MET A CA 1
ATOM 669 C C . MET A 1 88 ? 5.537 12.509 15.257 1.00 83.19 88 MET A C 1
ATOM 671 O O . MET A 1 88 ? 6.184 12.332 14.222 1.00 83.19 88 MET A O 1
ATOM 675 N N . SER A 1 89 ? 6.130 12.717 16.438 1.00 87.50 89 SER A N 1
ATOM 676 C CA . SER A 1 89 ? 7.591 12.732 16.585 1.00 87.50 89 SER A CA 1
ATOM 677 C C . SER A 1 89 ? 8.216 11.392 16.180 1.00 87.50 89 SER A C 1
ATOM 679 O O . SER A 1 89 ? 7.601 10.331 16.320 1.00 87.50 89 SER A O 1
ATOM 681 N N . GLU A 1 90 ? 9.454 11.425 15.680 1.00 85.62 90 GLU A N 1
ATOM 682 C CA . GLU A 1 90 ? 10.129 10.216 15.188 1.00 85.62 90 GLU A CA 1
ATOM 683 C C . GLU A 1 90 ? 10.333 9.155 16.274 1.00 85.62 90 GLU A C 1
ATOM 685 O O . GLU A 1 90 ? 10.275 7.961 15.986 1.00 85.62 90 GLU A O 1
ATOM 690 N N . GLU A 1 91 ? 10.550 9.576 17.518 1.00 88.69 91 GLU A N 1
ATOM 691 C CA . GLU A 1 91 ? 10.697 8.684 18.672 1.00 88.69 91 GLU A CA 1
ATOM 692 C C . GLU A 1 91 ? 9.404 7.907 18.929 1.00 88.69 91 GLU A C 1
ATOM 694 O O . GLU A 1 91 ? 9.398 6.676 18.855 1.00 88.69 91 GLU A O 1
ATOM 699 N N . LYS A 1 92 ? 8.279 8.620 19.077 1.00 86.88 92 LYS A N 1
ATOM 700 C CA . LYS A 1 92 ? 6.948 8.022 19.270 1.00 86.88 92 LYS A CA 1
ATOM 701 C C . LYS A 1 92 ? 6.552 7.127 18.098 1.00 86.88 92 LYS A C 1
ATOM 703 O O . LYS A 1 92 ? 5.928 6.081 18.275 1.00 86.88 92 LYS A O 1
ATOM 708 N N . PHE A 1 93 ? 6.927 7.519 16.882 1.00 85.50 93 PHE A N 1
ATOM 709 C CA . PHE A 1 93 ? 6.701 6.708 15.693 1.00 85.50 93 PHE A CA 1
ATOM 710 C C . PHE A 1 93 ? 7.477 5.383 15.740 1.00 85.50 93 PHE A C 1
ATOM 712 O O . PHE A 1 93 ? 6.908 4.315 15.495 1.00 85.50 93 PHE A O 1
ATOM 719 N N . LYS A 1 94 ? 8.769 5.433 16.089 1.00 87.38 94 LYS A N 1
ATOM 720 C CA . LYS A 1 94 ? 9.622 4.241 16.220 1.00 87.38 94 LYS A CA 1
ATOM 721 C C . LYS A 1 94 ? 9.122 3.318 17.330 1.00 87.38 94 LYS A C 1
ATOM 723 O O . LYS A 1 94 ? 9.116 2.105 17.133 1.00 87.38 94 LYS A O 1
ATOM 728 N N . GLU A 1 95 ? 8.662 3.864 18.452 1.00 89.62 95 GLU A N 1
ATOM 729 C CA . GLU A 1 95 ? 8.036 3.094 19.534 1.00 89.62 95 GLU A CA 1
ATOM 730 C C . GLU A 1 95 ? 6.799 2.328 19.051 1.00 89.62 95 GLU A C 1
ATOM 732 O O . GLU A 1 95 ? 6.721 1.112 19.237 1.00 89.62 95 GLU A O 1
ATOM 737 N N . LYS A 1 96 ? 5.876 2.992 18.336 1.00 86.56 96 LYS A N 1
ATOM 738 C CA . LYS A 1 96 ? 4.709 2.323 17.732 1.00 86.56 96 LYS A CA 1
ATOM 739 C C . LYS A 1 96 ? 5.119 1.228 16.743 1.00 86.56 96 LYS A C 1
ATOM 741 O O . LYS A 1 96 ? 4.544 0.144 16.752 1.00 86.56 96 LYS A O 1
ATOM 746 N N . CYS A 1 97 ? 6.141 1.472 15.922 1.00 85.12 97 CYS A N 1
ATOM 747 C CA . CYS A 1 97 ? 6.640 0.479 14.967 1.00 85.12 97 CYS A CA 1
ATOM 748 C C . CYS A 1 97 ? 7.257 -0.758 15.638 1.00 85.12 97 CYS A C 1
ATOM 750 O O . CYS A 1 97 ? 7.165 -1.854 15.076 1.00 85.12 97 CYS A O 1
ATOM 752 N N . LYS A 1 98 ? 7.899 -0.584 16.803 1.00 88.94 98 LYS A N 1
ATOM 753 C CA . LYS A 1 98 ? 8.457 -1.678 17.614 1.00 88.94 98 LYS A CA 1
ATOM 754 C C . LYS A 1 98 ? 7.357 -2.487 18.297 1.00 88.94 98 LYS A C 1
ATOM 756 O O . LYS A 1 98 ? 7.437 -3.712 18.299 1.00 88.94 98 LYS A O 1
ATOM 761 N N . LYS A 1 99 ? 6.331 -1.807 18.825 1.00 91.00 99 LYS A N 1
ATOM 762 C CA . LYS A 1 99 ? 5.175 -2.448 19.465 1.00 91.00 99 LYS A CA 1
ATOM 763 C C . LYS A 1 99 ? 4.493 -3.439 18.519 1.00 91.00 99 LYS A C 1
ATOM 765 O O . LYS A 1 99 ? 4.306 -4.591 18.880 1.00 91.00 99 LYS A O 1
ATOM 770 N N . TYR A 1 100 ? 4.187 -3.004 17.298 1.00 88.38 100 TYR A N 1
ATOM 771 C CA . TYR A 1 100 ? 3.477 -3.827 16.317 1.00 88.38 100 TYR A CA 1
ATOM 772 C C . TYR A 1 100 ? 4.455 -4.637 15.463 1.00 88.38 100 TYR A C 1
ATOM 774 O O . TYR A 1 100 ? 4.810 -4.264 14.340 1.00 88.38 100 TYR A O 1
ATOM 782 N N . SER A 1 101 ? 4.953 -5.736 16.022 1.00 87.00 101 SER A N 1
ATOM 783 C CA . SER A 1 101 ? 5.838 -6.668 15.317 1.00 87.00 101 SER A CA 1
ATOM 784 C C . SER A 1 101 ? 5.057 -7.590 14.378 1.00 87.00 101 SER A C 1
ATOM 786 O O . SER A 1 101 ? 3.893 -7.891 14.613 1.00 87.00 101 SER A O 1
ATOM 788 N N . ARG A 1 102 ? 5.690 -8.018 13.277 1.00 88.50 102 ARG A N 1
ATOM 789 C CA . ARG A 1 102 ? 5.035 -8.863 12.268 1.00 88.50 102 ARG A CA 1
ATOM 790 C C . ARG A 1 102 ? 4.663 -10.226 12.879 1.00 88.50 102 ARG A C 1
ATOM 792 O O . ARG A 1 102 ? 5.566 -10.892 13.388 1.00 88.50 102 ARG A O 1
ATOM 799 N N . PRO A 1 103 ? 3.396 -10.668 12.788 1.00 87.38 103 PRO A N 1
ATOM 800 C CA . PRO A 1 103 ? 3.005 -12.024 13.167 1.00 87.38 103 PRO A CA 1
ATOM 801 C C . PRO A 1 103 ? 3.678 -13.073 12.270 1.00 87.38 103 PRO A C 1
ATOM 803 O O . PRO A 1 103 ? 3.789 -12.876 11.059 1.00 87.38 103 PRO A O 1
ATOM 806 N N . SER A 1 104 ? 4.106 -14.201 12.842 1.00 87.88 104 SER A N 1
ATOM 807 C CA . SER A 1 104 ? 4.845 -15.248 12.114 1.00 87.88 104 SER A CA 1
ATOM 808 C C . SER A 1 104 ? 4.034 -15.934 11.014 1.00 87.88 104 SER A C 1
ATOM 810 O O . SER A 1 104 ? 4.615 -16.423 10.056 1.00 87.88 104 SER A O 1
ATOM 812 N N . ASN A 1 105 ? 2.707 -15.947 11.123 1.00 89.81 105 ASN A N 1
ATOM 813 C CA . ASN A 1 105 ? 1.788 -16.507 10.132 1.00 89.8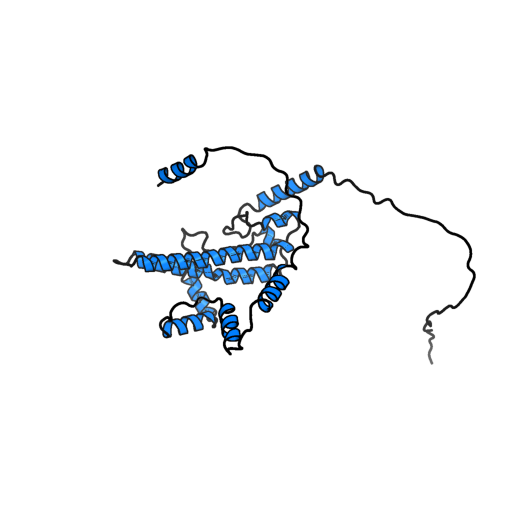1 105 ASN A CA 1
ATOM 814 C C . ASN A 1 105 ? 1.402 -15.517 9.014 1.00 89.81 105 ASN A C 1
ATOM 816 O O . ASN A 1 105 ? 0.655 -15.887 8.112 1.00 89.81 105 ASN A O 1
ATOM 820 N N . CYS A 1 106 ? 1.883 -14.269 9.065 1.00 86.25 106 CYS A N 1
ATOM 821 C CA . CYS A 1 106 ? 1.527 -13.210 8.120 1.00 86.25 106 CYS A CA 1
ATOM 822 C C . CYS A 1 106 ? 2.770 -12.686 7.382 1.00 86.25 106 CYS A C 1
ATOM 824 O O . CYS A 1 106 ? 3.274 -11.595 7.666 1.00 86.25 106 CYS A O 1
ATOM 826 N N . ASP A 1 107 ? 3.277 -13.453 6.417 1.00 85.12 107 ASP A N 1
ATOM 827 C CA . ASP A 1 107 ? 4.505 -13.118 5.672 1.00 85.12 107 ASP A CA 1
ATOM 828 C C . ASP A 1 107 ? 4.391 -11.882 4.784 1.00 85.12 107 ASP A C 1
ATOM 830 O O . ASP A 1 107 ? 5.377 -11.179 4.561 1.00 85.12 107 ASP A O 1
ATOM 834 N N . MET A 1 108 ? 3.179 -11.560 4.345 1.00 85.50 108 MET A N 1
ATOM 835 C CA . MET A 1 108 ? 2.909 -10.410 3.484 1.00 85.50 108 MET A CA 1
ATOM 836 C C . MET A 1 108 ? 2.777 -9.087 4.253 1.00 85.50 108 MET A C 1
ATOM 838 O O . MET A 1 108 ? 2.824 -8.023 3.641 1.00 85.50 108 MET A O 1
ATOM 842 N N . LEU A 1 109 ? 2.665 -9.119 5.590 1.00 85.75 109 LEU A N 1
ATOM 843 C CA . LEU A 1 109 ? 2.580 -7.917 6.435 1.00 85.75 109 LEU A CA 1
ATOM 844 C C . LEU A 1 109 ? 3.964 -7.317 6.703 1.00 85.75 109 LEU A C 1
ATOM 846 O O . LEU A 1 109 ? 4.409 -7.159 7.843 1.00 85.75 109 LEU A O 1
ATOM 850 N N . GLN A 1 110 ? 4.664 -6.995 5.624 1.00 87.69 110 GLN A N 1
ATOM 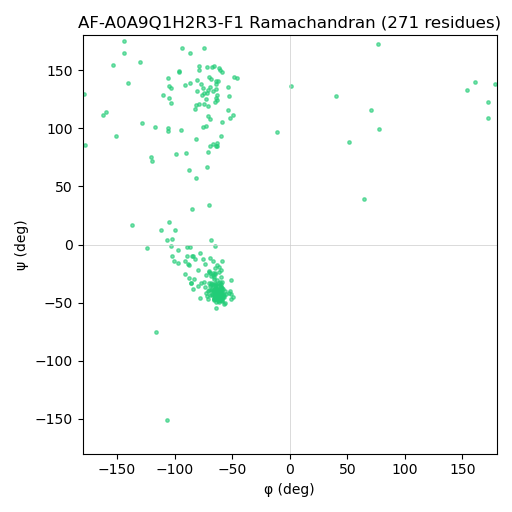851 C CA . GLN A 1 110 ? 5.948 -6.320 5.657 1.00 87.69 110 GLN A CA 1
ATOM 852 C C . GLN A 1 110 ? 6.086 -5.350 4.490 1.00 87.69 110 GLN A C 1
ATOM 854 O O . GLN A 1 110 ? 5.338 -5.383 3.517 1.00 87.69 110 GLN A O 1
ATOM 859 N N . GLN A 1 111 ? 7.074 -4.472 4.605 1.00 89.31 111 GLN A N 1
ATOM 860 C CA . GLN A 1 111 ? 7.439 -3.543 3.549 1.00 89.31 111 GLN A CA 1
ATOM 861 C C . GLN A 1 111 ? 7.920 -4.310 2.310 1.00 89.31 111 GLN A C 1
ATOM 863 O O . GLN A 1 111 ? 8.870 -5.093 2.389 1.00 89.31 111 GLN A O 1
ATOM 868 N N . THR A 1 112 ? 7.287 -4.054 1.168 1.00 91.62 112 THR A N 1
ATOM 869 C CA . THR A 1 112 ? 7.661 -4.644 -0.118 1.00 91.62 112 THR A CA 1
ATOM 870 C C . THR A 1 112 ? 8.931 -3.975 -0.634 1.00 91.62 112 THR A C 1
ATOM 872 O O . THR A 1 112 ? 8.969 -2.759 -0.868 1.00 91.62 112 THR A O 1
ATOM 875 N N . LYS A 1 113 ? 9.977 -4.770 -0.853 1.00 92.25 113 LYS A N 1
ATOM 876 C CA . LYS A 1 113 ? 11.262 -4.281 -1.365 1.00 92.25 113 LYS A CA 1
ATOM 877 C C . LYS A 1 113 ? 11.349 -4.463 -2.869 1.00 92.25 113 LYS A C 1
ATOM 879 O O . LYS A 1 113 ? 10.785 -5.395 -3.425 1.00 92.25 113 LYS A O 1
ATOM 884 N N . VAL A 1 114 ? 12.077 -3.580 -3.538 1.00 93.19 114 VAL A N 1
ATOM 885 C CA . VAL A 1 114 ? 12.459 -3.810 -4.934 1.00 93.19 114 VAL A CA 1
ATOM 886 C C . VAL A 1 114 ? 13.467 -4.957 -4.982 1.00 93.19 114 VAL A C 1
ATOM 888 O O . VAL A 1 114 ? 14.410 -4.978 -4.193 1.00 93.19 114 VAL A O 1
ATOM 891 N N . ASN A 1 115 ? 13.287 -5.877 -5.927 1.00 95.00 115 ASN A N 1
ATOM 892 C CA . ASN A 1 115 ? 14.208 -6.987 -6.157 1.00 95.00 115 ASN A CA 1
ATOM 893 C C . ASN A 1 115 ? 15.639 -6.492 -6.354 1.00 95.00 115 ASN A C 1
ATOM 895 O O . ASN A 1 115 ? 15.865 -5.575 -7.145 1.00 95.00 115 ASN A O 1
ATOM 899 N N . GLN A 1 116 ? 16.606 -7.153 -5.714 1.00 93.06 116 GLN A N 1
ATOM 900 C CA . GLN A 1 116 ? 18.013 -6.740 -5.717 1.00 93.06 116 GLN A CA 1
ATOM 901 C C . GLN A 1 116 ? 18.573 -6.525 -7.136 1.00 93.06 116 GLN A C 1
ATOM 903 O O . GLN A 1 116 ? 19.217 -5.511 -7.394 1.00 93.06 116 GLN A O 1
ATOM 908 N N . LEU A 1 117 ? 18.244 -7.413 -8.081 1.00 90.56 117 LEU A N 1
ATOM 909 C CA . LEU A 1 117 ? 18.697 -7.316 -9.476 1.00 90.56 117 LEU A CA 1
ATOM 910 C C . LEU A 1 117 ? 18.238 -6.037 -10.180 1.00 90.56 117 LEU A C 1
ATOM 912 O O . LEU A 1 117 ? 18.992 -5.458 -10.957 1.00 90.56 117 LEU A O 1
ATOM 916 N N . ILE A 1 118 ? 17.008 -5.592 -9.913 1.00 91.62 118 ILE A N 1
ATOM 917 C CA . ILE A 1 118 ? 16.489 -4.331 -10.451 1.00 91.62 118 ILE A CA 1
ATOM 918 C C . ILE A 1 118 ? 17.061 -3.172 -9.642 1.00 91.62 118 ILE A C 1
ATOM 920 O O . ILE A 1 118 ? 17.562 -2.207 -10.215 1.00 91.62 118 ILE A O 1
ATOM 924 N N . TRP A 1 119 ? 17.039 -3.292 -8.314 1.00 94.44 119 TRP A N 1
ATOM 925 C CA . TRP A 1 119 ? 17.512 -2.280 -7.380 1.00 94.44 119 TRP A CA 1
ATOM 926 C C . TRP A 1 119 ? 18.922 -1.801 -7.722 1.00 94.44 119 TRP A C 1
ATOM 928 O O . TRP A 1 119 ? 19.159 -0.596 -7.821 1.00 94.44 119 TRP A O 1
ATOM 938 N N . GLU A 1 120 ? 19.838 -2.732 -7.989 1.00 92.62 120 GLU A N 1
ATOM 939 C CA . GLU A 1 120 ? 21.228 -2.457 -8.355 1.00 92.62 120 GLU A CA 1
ATOM 940 C C . GLU A 1 120 ? 21.376 -1.623 -9.631 1.00 92.62 120 GLU A C 1
ATOM 942 O O . GLU A 1 120 ? 22.327 -0.851 -9.743 1.00 92.62 120 GLU A O 1
ATOM 947 N N . LYS A 1 121 ? 20.416 -1.711 -10.555 1.00 90.31 121 LYS A N 1
ATOM 948 C CA . LYS A 1 121 ? 20.414 -0.964 -11.821 1.00 90.31 121 LYS A CA 1
ATOM 949 C C . LYS A 1 121 ? 19.703 0.385 -11.735 1.00 90.31 121 LYS A C 1
ATOM 951 O O . LYS A 1 121 ? 19.897 1.225 -12.610 1.00 90.31 121 LYS A O 1
ATOM 956 N N . LEU A 1 122 ? 18.924 0.628 -10.681 1.00 92.12 122 LEU A N 1
ATOM 957 C CA . LEU A 1 122 ? 18.251 1.909 -10.475 1.00 92.12 122 LEU A CA 1
ATOM 958 C C . LEU A 1 122 ? 19.235 3.029 -10.133 1.00 92.12 122 LEU A C 1
ATOM 960 O O . LEU A 1 122 ? 20.179 2.847 -9.359 1.00 92.12 122 LEU A O 1
ATOM 964 N N . ARG A 1 123 ? 18.937 4.234 -10.628 1.00 92.88 123 ARG A N 1
ATOM 965 C CA . ARG A 1 123 ? 19.687 5.455 -10.313 1.00 92.88 123 ARG A CA 1
ATOM 966 C C . ARG A 1 123 ? 19.551 5.810 -8.824 1.00 92.88 123 ARG A C 1
ATOM 968 O O . ARG A 1 123 ? 18.426 6.025 -8.361 1.00 92.88 123 ARG A O 1
ATOM 975 N N . PRO A 1 124 ? 20.662 5.929 -8.067 1.00 91.94 124 PRO A N 1
ATOM 976 C CA . PRO A 1 124 ? 20.597 6.211 -6.633 1.00 91.94 124 PRO A CA 1
ATOM 977 C C . PRO A 1 124 ? 19.939 7.554 -6.287 1.00 91.94 124 PRO A C 1
ATOM 979 O O . PRO A 1 124 ? 19.051 7.603 -5.437 1.00 91.94 124 PRO A O 1
ATOM 982 N N . ALA A 1 125 ? 20.340 8.631 -6.971 1.00 90.94 125 ALA A N 1
ATOM 983 C CA . ALA A 1 125 ? 19.923 9.998 -6.645 1.00 90.94 125 ALA A CA 1
ATOM 984 C C . ALA A 1 125 ? 18.438 10.286 -6.930 1.00 90.94 125 ALA A C 1
ATOM 986 O O . ALA A 1 125 ? 17.851 11.162 -6.300 1.00 90.94 125 ALA A O 1
ATOM 987 N N . THR A 1 126 ? 17.820 9.545 -7.853 1.00 92.00 126 THR A N 1
ATOM 988 C CA . THR A 1 126 ? 16.442 9.781 -8.297 1.00 92.00 126 THR A CA 1
ATOM 989 C C . THR A 1 126 ? 15.543 8.602 -7.941 1.00 92.00 126 THR A C 1
ATOM 991 O O . THR A 1 126 ? 14.780 8.674 -6.979 1.00 92.00 126 THR A O 1
ATOM 994 N N . SER A 1 127 ? 15.656 7.495 -8.671 1.00 92.50 127 SER A N 1
ATOM 995 C CA . SER A 1 127 ? 14.728 6.365 -8.610 1.00 92.50 127 SER A CA 1
ATOM 996 C C . SER A 1 127 ? 14.758 5.644 -7.267 1.00 92.50 127 SER A C 1
ATOM 998 O O . SER A 1 127 ? 13.702 5.442 -6.670 1.00 92.50 127 SER A O 1
ATOM 1000 N N . ARG A 1 128 ? 15.952 5.327 -6.738 1.00 94.38 128 ARG A N 1
ATOM 1001 C CA . ARG A 1 128 ? 16.070 4.689 -5.412 1.00 94.38 128 ARG A CA 1
ATOM 1002 C C . ARG A 1 128 ? 15.595 5.612 -4.298 1.00 94.38 128 ARG A C 1
ATOM 1004 O O . ARG A 1 128 ? 14.835 5.185 -3.439 1.00 94.38 128 ARG A O 1
ATOM 1011 N N . SER A 1 129 ? 16.021 6.876 -4.322 1.00 94.00 129 SER A N 1
ATOM 1012 C CA . SER A 1 129 ? 15.606 7.884 -3.338 1.00 94.00 129 SER A CA 1
ATOM 1013 C C . SER A 1 129 ? 14.082 8.039 -3.295 1.00 94.00 129 SER A C 1
ATOM 1015 O O . SER A 1 129 ? 13.479 8.022 -2.220 1.00 94.00 129 SER A O 1
ATOM 1017 N N . ARG A 1 130 ? 13.439 8.114 -4.467 1.00 94.38 130 ARG A N 1
ATOM 1018 C CA . ARG A 1 130 ? 11.980 8.173 -4.597 1.00 94.38 130 ARG A CA 1
ATOM 1019 C C . ARG A 1 130 ? 11.305 6.893 -4.099 1.00 94.38 130 ARG A C 1
ATOM 1021 O O . ARG A 1 130 ? 10.364 6.990 -3.319 1.00 94.38 130 ARG A O 1
ATOM 1028 N N . ASP A 1 131 ? 11.794 5.713 -4.478 1.00 94.81 131 ASP A N 1
ATOM 1029 C CA . ASP A 1 131 ? 11.218 4.443 -4.015 1.00 94.81 131 ASP A CA 1
ATOM 1030 C C . ASP A 1 131 ? 11.353 4.261 -2.495 1.00 94.81 131 ASP A C 1
ATOM 1032 O O . ASP A 1 131 ? 10.401 3.841 -1.851 1.00 94.81 131 ASP A O 1
ATOM 1036 N N . ILE A 1 132 ? 12.467 4.682 -1.883 1.00 93.25 132 ILE A N 1
ATOM 1037 C CA . ILE A 1 132 ? 12.634 4.671 -0.417 1.00 93.25 132 ILE A CA 1
ATOM 1038 C C . ILE A 1 132 ? 11.562 5.523 0.270 1.00 93.25 132 ILE A C 1
ATOM 1040 O O . ILE A 1 132 ? 11.081 5.153 1.341 1.00 93.25 132 ILE A O 1
ATOM 1044 N N . LYS A 1 133 ? 11.167 6.660 -0.318 1.00 92.38 133 LYS A N 1
ATOM 1045 C CA . LYS A 1 133 ? 10.074 7.480 0.228 1.00 92.38 133 LYS A CA 1
ATOM 1046 C C . LYS A 1 133 ? 8.748 6.719 0.194 1.00 92.38 133 LYS A C 1
ATOM 1048 O O . LYS A 1 133 ? 8.064 6.690 1.210 1.00 92.38 133 LYS A O 1
ATOM 1053 N N . PHE A 1 134 ? 8.435 6.032 -0.905 1.00 92.50 134 PHE A N 1
ATOM 1054 C CA . PHE A 1 134 ? 7.237 5.190 -0.981 1.00 92.50 134 PHE A CA 1
ATOM 1055 C C . PHE A 1 134 ? 7.294 3.989 -0.038 1.00 92.50 134 PHE A C 1
ATOM 1057 O O . PHE A 1 134 ? 6.317 3.699 0.645 1.00 92.50 134 PHE A O 1
ATOM 1064 N N . GLN A 1 135 ? 8.447 3.330 0.074 1.00 90.88 135 GLN A N 1
ATOM 1065 C CA . GLN A 1 135 ? 8.668 2.272 1.053 1.00 90.88 135 GLN A CA 1
ATOM 1066 C C . GLN A 1 135 ? 8.360 2.778 2.469 1.00 90.88 135 GLN A C 1
ATOM 1068 O O . GLN A 1 135 ? 7.682 2.086 3.227 1.00 90.88 135 GLN A O 1
ATOM 1073 N N . LYS A 1 136 ? 8.780 3.996 2.839 1.00 88.06 136 LYS A N 1
ATOM 1074 C CA . LYS A 1 136 ? 8.438 4.589 4.144 1.00 88.06 136 LYS A CA 1
ATOM 1075 C C . LYS A 1 136 ? 6.928 4.764 4.344 1.00 88.06 136 LYS A C 1
ATOM 1077 O O . LYS A 1 136 ? 6.479 4.600 5.469 1.00 88.06 136 LYS A O 1
ATOM 1082 N N . CYS A 1 137 ? 6.146 5.028 3.296 1.00 85.56 137 CYS A N 1
ATOM 1083 C CA . CYS A 1 137 ? 4.680 5.087 3.383 1.00 85.56 137 CYS A CA 1
ATOM 1084 C C . CYS A 1 137 ? 4.045 3.719 3.696 1.00 85.56 137 CYS A C 1
ATOM 1086 O O . CYS A 1 137 ? 2.981 3.657 4.310 1.00 85.56 137 CYS A O 1
ATOM 1088 N N . GLN A 1 138 ? 4.720 2.607 3.376 1.00 85.62 138 GLN A N 1
ATOM 1089 C CA . GLN A 1 138 ? 4.239 1.250 3.680 1.00 85.62 138 GLN A CA 1
ATOM 1090 C C . GLN A 1 138 ? 4.229 0.912 5.173 1.00 85.62 138 GLN A C 1
ATOM 1092 O O . GLN A 1 138 ? 3.865 -0.200 5.556 1.00 85.62 138 GLN A O 1
ATOM 1097 N N . THR A 1 139 ? 4.568 1.860 6.048 1.00 82.12 139 THR A N 1
ATOM 1098 C CA . THR A 1 139 ? 4.310 1.752 7.489 1.00 82.12 139 THR A CA 1
ATOM 1099 C C . THR A 1 139 ? 2.825 1.571 7.805 1.00 82.12 139 THR A C 1
ATOM 1101 O O . THR A 1 139 ? 2.505 1.120 8.898 1.00 82.12 139 THR A O 1
ATOM 1104 N N . ALA A 1 140 ? 1.924 1.816 6.846 1.00 82.31 140 ALA A N 1
ATOM 1105 C CA . ALA A 1 140 ? 0.527 1.383 6.898 1.00 82.31 140 ALA A CA 1
ATOM 1106 C C . ALA A 1 140 ? 0.362 -0.122 7.219 1.00 82.31 140 ALA A C 1
ATOM 1108 O O . ALA A 1 140 ? -0.565 -0.496 7.933 1.00 82.31 140 ALA A O 1
ATOM 1109 N N . THR A 1 141 ? 1.311 -0.980 6.818 1.00 87.12 141 THR A N 1
ATOM 1110 C CA . THR A 1 141 ? 1.337 -2.407 7.205 1.00 87.12 141 THR A CA 1
ATOM 1111 C C . THR A 1 141 ? 1.393 -2.616 8.723 1.00 87.12 141 THR A C 1
ATOM 1113 O O . THR A 1 141 ? 0.795 -3.558 9.237 1.00 87.12 141 THR A O 1
ATOM 1116 N N . LYS A 1 142 ? 2.034 -1.707 9.474 1.00 89.38 142 LYS A N 1
ATOM 1117 C CA . LYS A 1 142 ? 2.019 -1.709 10.949 1.00 89.38 142 LYS A CA 1
ATOM 1118 C C . LYS A 1 142 ? 0.638 -1.363 11.506 1.00 89.38 142 LYS A C 1
ATOM 1120 O O . LYS A 1 142 ? 0.262 -1.893 12.545 1.00 89.38 142 LYS A O 1
ATOM 1125 N N . GLY A 1 143 ? -0.114 -0.511 10.808 1.00 89.56 143 GLY A N 1
ATOM 1126 C CA . GLY A 1 143 ? -1.514 -0.223 11.117 1.00 89.56 143 GLY A CA 1
ATOM 1127 C C . GLY A 1 143 ? -2.396 -1.461 10.957 1.00 89.56 143 GLY A C 1
ATOM 1128 O O . GLY A 1 143 ? -3.152 -1.782 11.866 1.00 89.56 143 GLY A O 1
ATOM 1129 N N . ILE A 1 144 ? -2.216 -2.220 9.870 1.00 91.88 144 ILE A N 1
ATOM 1130 C CA . ILE A 1 144 ? -2.918 -3.500 9.667 1.00 91.88 144 ILE A CA 1
ATOM 1131 C C . ILE A 1 144 ? -2.591 -4.496 10.791 1.00 91.88 144 ILE A C 1
ATOM 1133 O O . ILE A 1 144 ? -3.492 -5.155 11.305 1.00 91.88 144 ILE A O 1
ATOM 1137 N N . ILE A 1 145 ? -1.325 -4.584 11.222 1.00 92.50 145 ILE A N 1
ATOM 1138 C CA . ILE A 1 145 ? -0.934 -5.432 12.365 1.00 92.50 145 ILE A CA 1
ATOM 1139 C C . ILE A 1 145 ? -1.666 -4.996 13.641 1.00 92.50 145 ILE A C 1
ATOM 1141 O O . ILE A 1 145 ? -2.222 -5.844 14.333 1.00 92.50 145 ILE A O 1
ATOM 1145 N N . ALA A 1 146 ? -1.725 -3.691 13.925 1.00 92.50 146 ALA A N 1
ATOM 1146 C CA . ALA A 1 146 ? -2.447 -3.171 15.085 1.00 92.50 146 ALA A CA 1
ATOM 1147 C C . ALA A 1 146 ? -3.945 -3.526 15.044 1.00 92.50 146 ALA A C 1
ATOM 1149 O O . ALA A 1 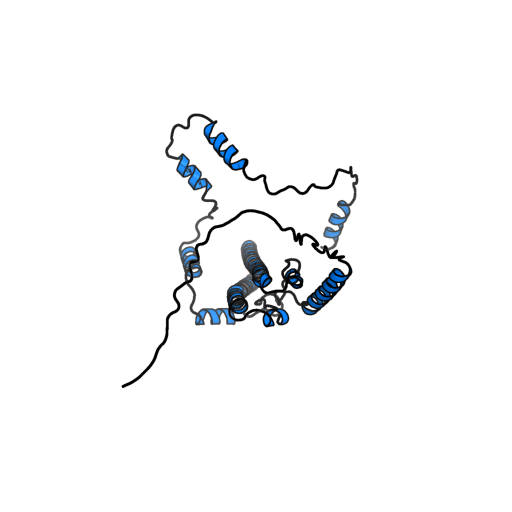146 ? -4.485 -3.971 16.052 1.00 92.50 146 ALA A O 1
ATOM 1150 N N . LEU A 1 147 ? -4.595 -3.400 13.881 1.00 92.50 147 LEU A N 1
ATOM 1151 C CA . LEU A 1 147 ? -5.989 -3.820 13.687 1.00 92.50 147 LEU A CA 1
ATOM 1152 C C . LEU A 1 147 ? -6.165 -5.343 13.827 1.00 92.50 147 LEU A C 1
ATOM 1154 O O . LEU A 1 147 ? -7.161 -5.827 14.350 1.00 92.50 147 LEU A O 1
ATOM 1158 N N . THR A 1 148 ? -5.179 -6.129 13.403 1.00 91.31 148 THR A N 1
ATOM 1159 C CA . THR A 1 148 ? -5.218 -7.590 13.563 1.00 91.31 148 THR A CA 1
ATOM 1160 C C . THR A 1 148 ? -5.111 -7.983 15.043 1.00 91.31 148 THR A C 1
ATOM 1162 O O . THR A 1 148 ? -5.806 -8.889 15.506 1.00 91.31 148 THR A O 1
ATOM 1165 N N . GLU A 1 149 ? -4.274 -7.286 15.819 1.00 90.62 149 GLU A N 1
ATOM 1166 C CA . GLU A 1 149 ? -4.185 -7.469 17.271 1.00 90.62 149 GLU A CA 1
ATOM 1167 C C . GLU A 1 149 ? -5.481 -7.062 17.985 1.00 90.62 149 GLU A C 1
ATOM 1169 O O . GLU A 1 149 ? -5.899 -7.767 18.905 1.00 90.62 149 GLU A O 1
ATOM 1174 N N . THR A 1 150 ? -6.158 -5.987 17.555 1.00 90.75 150 THR A N 1
ATOM 1175 C CA . THR A 1 150 ? -7.460 -5.617 18.134 1.00 90.75 150 THR A CA 1
ATOM 1176 C C . THR A 1 150 ? -8.523 -6.673 17.848 1.00 90.75 150 THR A C 1
ATOM 1178 O O . THR A 1 150 ? -9.248 -7.038 18.770 1.00 90.75 150 THR A O 1
ATOM 1181 N N . VAL A 1 151 ? -8.570 -7.249 16.639 1.00 91.25 151 VAL A N 1
ATOM 1182 C CA . VAL A 1 151 ? -9.458 -8.391 16.340 1.00 91.25 151 VAL A CA 1
ATOM 1183 C C . VAL A 1 151 ? -9.149 -9.574 17.254 1.00 91.25 151 VAL A C 1
ATOM 1185 O O . VAL A 1 151 ? -10.063 -10.147 17.840 1.00 91.25 151 VAL A O 1
ATOM 1188 N N . LYS A 1 152 ? -7.870 -9.924 17.444 1.00 90.25 152 LYS A N 1
ATOM 1189 C CA . LYS A 1 152 ? -7.472 -11.017 18.346 1.00 90.25 152 LYS A CA 1
ATOM 1190 C C . LYS A 1 152 ? -7.967 -10.795 19.783 1.00 90.25 152 LYS A C 1
ATOM 1192 O O . LYS A 1 152 ? -8.441 -11.741 20.414 1.00 90.25 152 LYS A O 1
ATOM 1197 N N . LEU A 1 153 ? -7.849 -9.569 20.298 1.00 90.31 153 LEU A N 1
ATOM 1198 C CA . LEU A 1 153 ? -8.341 -9.216 21.632 1.00 90.31 153 LEU A CA 1
ATOM 1199 C C . LEU A 1 153 ? -9.868 -9.319 21.709 1.00 90.31 153 LEU A C 1
ATOM 1201 O O . LEU A 1 153 ? -10.382 -9.937 22.636 1.00 90.31 153 LEU A O 1
ATOM 1205 N N . LEU A 1 154 ? -10.580 -8.793 20.710 1.00 91.19 154 LEU A N 1
ATOM 1206 C CA . LEU A 1 154 ? -12.041 -8.852 20.647 1.00 91.19 154 LEU A CA 1
ATOM 1207 C C . LEU A 1 154 ? -12.565 -10.290 20.576 1.00 91.19 154 LEU A C 1
ATOM 1209 O O . LEU A 1 154 ? -13.504 -10.631 21.283 1.00 91.19 154 LEU A O 1
ATOM 1213 N N . LEU A 1 155 ? -11.923 -11.168 19.803 1.00 88.88 155 LEU A N 1
ATOM 1214 C CA . LEU A 1 155 ? -12.292 -12.588 19.738 1.00 88.88 155 LEU A CA 1
ATOM 1215 C C . LEU A 1 155 ? -12.125 -13.325 21.078 1.00 88.88 155 LEU A C 1
ATOM 1217 O O . LEU A 1 155 ? -12.689 -14.401 21.255 1.00 88.88 155 LEU A O 1
ATOM 1221 N N . SER A 1 156 ? -11.356 -12.759 22.013 1.00 90.31 156 SER A N 1
ATOM 1222 C CA . SER A 1 156 ? -11.172 -13.304 23.363 1.00 90.31 156 SER A CA 1
ATOM 1223 C C . SER A 1 156 ? -12.222 -12.792 24.361 1.00 90.31 156 SER A C 1
ATOM 1225 O O . SER A 1 156 ? -12.297 -13.298 25.480 1.00 90.31 156 SER A O 1
ATOM 1227 N N . CYS A 1 157 ? -13.026 -11.792 23.986 1.00 89.06 157 CYS A N 1
ATOM 1228 C CA . CYS A 1 157 ? -14.082 -11.235 24.824 1.00 89.06 157 CYS A CA 1
ATOM 1229 C C . CYS A 1 157 ? -15.419 -11.960 24.582 1.00 89.06 157 CYS A C 1
ATOM 1231 O O . CYS A 1 157 ? -15.796 -12.192 23.430 1.00 89.06 157 CYS A O 1
ATOM 1233 N N . PRO A 1 158 ? -16.188 -12.283 25.637 1.00 84.06 158 PRO A N 1
ATOM 1234 C CA . PRO A 1 158 ? -17.553 -12.765 25.467 1.00 84.06 158 PRO A CA 1
ATOM 1235 C C . PRO A 1 158 ? -18.453 -11.637 24.935 1.00 84.06 158 PRO A C 1
ATOM 1237 O O . PRO A 1 158 ? -18.328 -10.490 25.357 1.00 84.06 158 PRO A O 1
ATOM 1240 N N . ASN A 1 159 ? -19.391 -11.976 24.043 1.00 85.94 159 ASN A N 1
ATOM 1241 C CA . ASN A 1 159 ? -20.436 -11.079 23.520 1.00 85.94 159 ASN A CA 1
ATOM 1242 C C . ASN A 1 159 ? -19.955 -9.879 22.679 1.00 85.94 159 ASN A C 1
ATOM 1244 O O . ASN A 1 159 ? -20.532 -8.797 22.764 1.00 85.94 159 ASN A O 1
ATOM 1248 N N . VAL A 1 160 ? -18.936 -10.051 21.833 1.00 88.00 160 VAL A N 1
ATOM 1249 C CA . VAL A 1 160 ? -18.588 -9.015 20.845 1.00 88.00 160 VAL A CA 1
ATOM 1250 C C . VAL A 1 160 ? -19.600 -8.989 19.702 1.00 88.00 160 VAL A C 1
ATOM 1252 O O . VAL A 1 160 ? -19.906 -10.016 19.092 1.00 88.00 160 VAL A O 1
ATOM 1255 N N . GLU A 1 161 ? -20.098 -7.794 19.388 1.00 88.94 161 GLU A N 1
ATOM 1256 C CA . GLU A 1 161 ? -20.985 -7.576 18.253 1.00 88.94 161 GLU A CA 1
ATOM 1257 C C . GLU A 1 161 ? -20.246 -7.823 16.929 1.00 88.94 161 GLU A C 1
ATOM 1259 O O . GLU A 1 161 ? -19.145 -7.317 16.696 1.00 88.94 161 GLU A O 1
ATOM 1264 N N . LYS A 1 162 ? -20.861 -8.598 16.029 1.00 87.44 162 LYS A N 1
ATOM 1265 C CA . LYS A 1 162 ? -20.248 -8.954 14.741 1.00 87.44 162 LYS A CA 1
ATOM 1266 C C . LYS A 1 162 ? -19.934 -7.725 13.885 1.00 87.44 162 LYS A C 1
ATOM 1268 O O . LYS A 1 162 ? -18.930 -7.739 13.181 1.00 87.44 162 LYS A O 1
ATOM 1273 N N . SER A 1 163 ? -20.757 -6.678 13.958 1.00 89.38 163 SER A N 1
ATOM 1274 C CA . SER A 1 163 ? -20.576 -5.422 13.215 1.00 89.38 163 SER A CA 1
ATOM 1275 C C . SER A 1 163 ? -19.228 -4.754 13.517 1.00 89.38 163 SER A C 1
ATOM 1277 O O . SER A 1 163 ? -18.566 -4.283 12.598 1.00 89.38 163 SER A O 1
ATOM 1279 N N . ILE A 1 164 ? -18.762 -4.804 14.772 1.00 88.62 164 ILE A N 1
ATOM 1280 C CA . ILE A 1 164 ? -17.458 -4.267 15.191 1.00 88.62 164 ILE A CA 1
ATOM 1281 C C . ILE A 1 164 ? -16.326 -5.036 14.507 1.00 88.62 164 ILE A C 1
ATOM 1283 O O . ILE A 1 164 ? -15.388 -4.443 13.975 1.00 88.62 164 ILE A O 1
ATOM 1287 N N . ILE A 1 165 ? -16.419 -6.367 14.501 1.00 88.88 165 ILE A N 1
ATOM 1288 C CA . ILE A 1 165 ? -15.424 -7.228 13.857 1.00 88.88 165 ILE A CA 1
ATOM 1289 C C . ILE A 1 165 ? -15.419 -6.981 12.342 1.00 88.88 165 ILE A C 1
ATOM 1291 O O . ILE A 1 165 ? -14.345 -6.823 11.764 1.00 88.88 165 ILE A O 1
ATOM 1295 N N . HIS A 1 166 ? -16.597 -6.888 11.715 1.00 89.56 166 HIS A N 1
ATOM 1296 C CA . HIS A 1 166 ? -16.732 -6.561 10.294 1.00 89.56 166 HIS A CA 1
ATOM 1297 C C . HIS A 1 166 ? -16.112 -5.202 9.955 1.00 89.56 166 HIS A C 1
ATOM 1299 O O . HIS A 1 166 ? -15.270 -5.147 9.066 1.00 89.56 166 HIS A O 1
ATOM 1305 N N . GLY A 1 167 ? -16.401 -4.146 10.722 1.00 90.25 167 GLY A N 1
ATOM 1306 C CA . GLY A 1 167 ? -15.817 -2.823 10.488 1.00 90.25 167 GLY A CA 1
ATOM 1307 C C . GLY A 1 167 ? -14.287 -2.804 10.589 1.00 90.25 167 GLY A C 1
ATOM 1308 O O . GLY A 1 167 ? -13.618 -2.116 9.817 1.00 90.25 167 GLY A O 1
ATOM 1309 N N . ILE A 1 168 ? -13.695 -3.603 11.486 1.00 91.75 168 ILE A N 1
ATOM 1310 C CA . ILE A 1 168 ? -12.232 -3.740 11.549 1.00 91.75 168 ILE A CA 1
ATOM 1311 C C . ILE A 1 168 ? -11.691 -4.510 10.336 1.00 91.75 168 ILE A C 1
ATOM 1313 O O . ILE A 1 168 ? -10.645 -4.138 9.802 1.00 91.75 168 ILE A O 1
ATOM 1317 N N . PHE A 1 169 ? -12.380 -5.558 9.876 1.00 91.00 169 PHE A N 1
ATOM 1318 C CA . PHE A 1 169 ? -12.000 -6.268 8.650 1.00 91.00 169 PHE A CA 1
ATOM 1319 C C . PHE A 1 169 ? -12.093 -5.379 7.407 1.00 91.00 169 PHE A C 1
ATOM 1321 O O . PHE A 1 169 ? -11.188 -5.426 6.571 1.00 91.00 169 PHE A O 1
ATOM 1328 N N . ASP A 1 170 ? -13.117 -4.535 7.306 1.00 91.31 170 ASP A N 1
ATOM 1329 C CA . ASP A 1 170 ? -13.253 -3.563 6.220 1.00 91.31 170 ASP A CA 1
ATOM 1330 C C . ASP A 1 170 ? -12.096 -2.559 6.259 1.00 91.31 170 ASP A C 1
ATOM 1332 O O . ASP A 1 170 ? -11.429 -2.342 5.248 1.00 91.31 170 ASP A O 1
ATOM 1336 N N . ALA A 1 171 ? -11.747 -2.042 7.444 1.00 93.19 171 ALA A N 1
ATOM 1337 C CA . ALA A 1 171 ? -10.580 -1.178 7.614 1.00 93.19 171 ALA A CA 1
ATOM 1338 C C . ALA A 1 171 ? -9.264 -1.873 7.208 1.00 93.19 171 ALA A C 1
ATOM 1340 O O . ALA A 1 171 ? -8.442 -1.281 6.506 1.00 93.19 171 ALA A O 1
ATOM 1341 N N . ILE A 1 172 ? -9.058 -3.138 7.601 1.00 92.69 172 ILE A N 1
ATOM 1342 C CA . ILE A 1 172 ? -7.897 -3.937 7.172 1.00 92.69 172 ILE A CA 1
ATOM 1343 C C . ILE A 1 172 ? -7.868 -4.056 5.645 1.00 92.69 172 ILE A C 1
ATOM 1345 O O . ILE A 1 172 ? -6.810 -3.868 5.043 1.00 92.69 172 ILE A O 1
ATOM 1349 N N . THR A 1 173 ? -9.013 -4.338 5.026 1.00 92.69 173 THR A N 1
ATOM 1350 C CA . THR A 1 173 ? -9.142 -4.542 3.579 1.00 92.69 173 THR A CA 1
ATOM 1351 C C . THR A 1 173 ? -8.849 -3.259 2.807 1.00 92.69 173 THR A C 1
ATOM 1353 O O . THR A 1 173 ? -8.032 -3.283 1.889 1.00 92.69 173 THR A O 1
ATOM 1356 N N . LEU A 1 174 ? -9.421 -2.125 3.218 1.00 93.31 174 LEU A N 1
ATOM 1357 C CA . LEU A 1 174 ? -9.200 -0.821 2.584 1.00 93.31 174 LEU A CA 1
ATOM 1358 C C . LEU A 1 174 ? -7.733 -0.380 2.676 1.00 93.31 174 LEU A C 1
ATOM 1360 O O . LEU A 1 174 ? -7.137 0.043 1.685 1.00 93.31 174 LEU A O 1
ATOM 1364 N N . VAL A 1 175 ? -7.103 -0.540 3.846 1.00 92.38 175 VAL A N 1
ATOM 1365 C CA . VAL A 1 175 ? -5.679 -0.208 4.017 1.00 92.38 175 VAL A CA 1
ATOM 1366 C C . VAL A 1 175 ? -4.787 -1.166 3.217 1.00 92.38 175 VAL A C 1
ATOM 1368 O O . VAL A 1 175 ? -3.787 -0.738 2.633 1.00 92.38 175 VAL A O 1
ATOM 1371 N N . ALA A 1 176 ? -5.131 -2.457 3.160 1.00 91.94 176 ALA A N 1
ATOM 1372 C CA . ALA A 1 176 ? -4.402 -3.442 2.364 1.00 91.94 176 ALA A CA 1
ATOM 1373 C C . ALA A 1 176 ? -4.495 -3.144 0.860 1.00 91.94 176 ALA A C 1
ATOM 1375 O O . ALA A 1 176 ? -3.470 -3.196 0.175 1.00 91.94 176 ALA A O 1
ATOM 1376 N N . GLN A 1 177 ? -5.681 -2.770 0.373 1.00 91.69 177 GLN A N 1
ATOM 1377 C CA . GLN A 1 177 ? -5.916 -2.370 -1.013 1.00 91.69 177 GLN A CA 1
ATOM 1378 C C . GLN A 1 177 ? -5.090 -1.133 -1.381 1.00 91.69 177 GLN A C 1
ATOM 1380 O O . GLN A 1 177 ? -4.342 -1.167 -2.357 1.00 91.69 177 GLN A O 1
ATOM 1385 N N . GLY A 1 178 ? -5.105 -0.090 -0.545 1.00 91.31 178 GLY A N 1
ATOM 1386 C CA . GLY A 1 178 ? -4.267 1.093 -0.766 1.00 91.31 178 GLY A CA 1
ATOM 1387 C C . GLY A 1 178 ? -2.766 0.766 -0.797 1.00 91.31 178 GLY A C 1
ATOM 1388 O O . GLY A 1 178 ? -2.013 1.316 -1.600 1.00 91.31 178 GLY A O 1
ATOM 1389 N N . ASN A 1 179 ? -2.302 -0.184 0.024 1.00 91.50 179 ASN A N 1
ATOM 1390 C CA . ASN A 1 179 ? -0.907 -0.636 -0.019 1.00 91.50 179 ASN A CA 1
ATOM 1391 C C . ASN A 1 179 ? -0.578 -1.444 -1.293 1.00 91.50 179 ASN A C 1
ATOM 1393 O O . ASN A 1 179 ? 0.548 -1.361 -1.795 1.00 91.50 179 ASN A O 1
ATOM 1397 N N . LEU A 1 180 ? -1.532 -2.212 -1.829 1.00 90.81 180 LEU A N 1
ATOM 1398 C CA . LEU A 1 180 ? -1.387 -2.890 -3.119 1.00 90.81 180 LEU A CA 1
ATOM 1399 C C . LEU A 1 180 ? -1.292 -1.873 -4.263 1.00 90.81 180 LEU A C 1
ATOM 1401 O O . LEU A 1 180 ? -0.364 -1.953 -5.068 1.00 90.81 180 LEU A O 1
ATOM 1405 N N . GLU A 1 181 ? -2.180 -0.885 -4.300 1.00 92.12 181 GLU A N 1
ATOM 1406 C CA . GLU A 1 181 ? -2.160 0.187 -5.302 1.00 92.12 181 GLU A CA 1
ATOM 1407 C C . GLU A 1 181 ? -0.872 1.006 -5.237 1.00 92.12 181 GLU A C 1
ATOM 1409 O O . GLU A 1 181 ? -0.254 1.266 -6.270 1.00 92.12 181 GLU A O 1
ATOM 1414 N N . LEU A 1 182 ? -0.379 1.311 -4.032 1.00 93.31 182 LEU A N 1
ATOM 1415 C CA . LEU A 1 182 ? 0.930 1.935 -3.841 1.00 93.31 182 LEU A CA 1
ATOM 1416 C C . LEU A 1 182 ? 2.051 1.093 -4.472 1.00 93.31 182 LEU A C 1
ATOM 1418 O O . LEU A 1 182 ? 2.940 1.630 -5.133 1.00 93.31 182 LEU A O 1
ATOM 1422 N N . ASN A 1 183 ? 2.030 -0.230 -4.288 1.00 93.06 183 ASN A N 1
ATOM 1423 C CA . ASN A 1 183 ? 3.003 -1.127 -4.911 1.00 93.06 183 ASN A CA 1
ATOM 1424 C C . ASN A 1 183 ? 2.908 -1.111 -6.445 1.00 93.06 183 ASN A C 1
ATOM 1426 O O . ASN A 1 183 ? 3.938 -1.068 -7.121 1.00 93.06 183 ASN A O 1
ATOM 1430 N N . LEU A 1 184 ? 1.700 -1.094 -7.007 1.00 92.25 184 LEU A N 1
ATOM 1431 C CA . LEU A 1 184 ? 1.507 -0.996 -8.455 1.00 92.25 184 LEU A CA 1
ATOM 1432 C C . LEU A 1 184 ? 1.983 0.359 -9.003 1.00 92.25 184 LEU A C 1
ATOM 1434 O O . LEU A 1 184 ? 2.722 0.396 -9.987 1.00 92.25 184 LEU A O 1
ATOM 1438 N N . ALA A 1 185 ? 1.674 1.461 -8.320 1.00 93.25 185 ALA A N 1
ATOM 1439 C CA . ALA A 1 185 ? 2.154 2.793 -8.679 1.00 93.25 185 ALA A CA 1
ATOM 1440 C C . ALA A 1 185 ? 3.690 2.873 -8.653 1.00 93.25 185 ALA A C 1
ATOM 1442 O O . ALA A 1 185 ? 4.311 3.417 -9.569 1.00 93.25 185 ALA A O 1
ATOM 1443 N N . ARG A 1 186 ? 4.335 2.266 -7.646 1.00 94.56 186 ARG A N 1
ATOM 1444 C CA . ARG A 1 186 ? 5.804 2.164 -7.583 1.00 94.56 186 ARG A CA 1
ATOM 1445 C C . ARG A 1 186 ? 6.381 1.441 -8.799 1.00 94.56 186 ARG A C 1
ATOM 1447 O O . ARG A 1 186 ? 7.393 1.894 -9.332 1.00 94.56 186 ARG A O 1
ATOM 1454 N N . ARG A 1 187 ? 5.756 0.352 -9.266 1.00 93.38 187 ARG A N 1
ATOM 1455 C CA . ARG A 1 187 ? 6.206 -0.364 -10.476 1.00 93.38 187 ARG A CA 1
ATOM 1456 C C . ARG A 1 187 ? 6.142 0.512 -11.718 1.00 93.38 187 ARG A C 1
ATOM 1458 O O . ARG A 1 187 ? 7.117 0.554 -12.467 1.00 93.38 187 ARG A O 1
ATOM 1465 N N . GLU A 1 188 ? 5.039 1.226 -11.922 1.00 92.62 188 GLU A N 1
ATOM 1466 C CA . GLU A 1 188 ? 4.892 2.127 -13.070 1.00 92.62 188 GLU A CA 1
ATOM 1467 C C . GLU A 1 188 ? 5.913 3.271 -13.022 1.00 92.62 188 GLU A C 1
ATOM 1469 O O . GLU A 1 188 ? 6.530 3.598 -14.033 1.00 92.62 188 GLU A O 1
ATOM 1474 N N . LEU A 1 189 ? 6.207 3.808 -11.834 1.00 93.06 189 LEU A N 1
ATOM 1475 C CA . LEU A 1 189 ? 7.229 4.845 -11.670 1.00 93.06 189 LEU A CA 1
ATOM 1476 C C . LEU A 1 189 ? 8.662 4.354 -11.925 1.00 93.06 189 LEU A C 1
ATOM 1478 O O . LEU A 1 189 ? 9.517 5.165 -12.290 1.00 93.06 189 LEU A O 1
ATOM 1482 N N . LEU A 1 190 ? 8.942 3.064 -11.716 1.00 93.81 190 LEU A N 1
ATOM 1483 C CA . LEU A 1 190 ? 10.249 2.443 -11.980 1.00 93.81 190 LEU A CA 1
ATOM 1484 C C . LEU A 1 190 ? 10.397 1.939 -13.421 1.00 93.81 190 LEU A C 1
ATOM 1486 O O . LEU A 1 190 ? 11.513 1.743 -13.894 1.00 93.81 190 LEU A O 1
ATOM 1490 N N . LYS A 1 191 ? 9.292 1.767 -14.146 1.00 92.75 191 LYS A N 1
ATOM 1491 C CA . LYS A 1 191 ? 9.260 1.322 -15.545 1.00 92.75 191 LYS A CA 1
ATOM 1492 C C . LYS A 1 191 ? 10.203 2.079 -16.495 1.00 92.75 191 LYS A C 1
ATOM 1494 O O . LYS A 1 191 ? 10.908 1.400 -17.239 1.00 92.75 191 LYS A O 1
ATOM 1499 N N . PRO A 1 192 ? 10.300 3.428 -16.484 1.00 91.62 192 PRO A N 1
ATOM 1500 C CA . PRO A 1 192 ? 11.218 4.147 -17.375 1.00 91.62 192 PRO A CA 1
ATOM 1501 C C . PRO A 1 192 ? 12.703 3.947 -17.031 1.00 91.62 192 PRO A C 1
ATOM 1503 O O . PRO A 1 192 ? 13.565 4.324 -17.822 1.00 91.62 192 PRO A O 1
ATOM 1506 N N . ASP A 1 193 ? 13.022 3.377 -15.866 1.00 90.69 193 ASP A N 1
ATOM 1507 C CA . ASP A 1 193 ? 14.395 3.030 -15.493 1.00 90.69 193 ASP A CA 1
ATOM 1508 C C . ASP A 1 193 ? 14.823 1.651 -16.030 1.00 90.69 193 ASP A C 1
ATOM 1510 O O . ASP A 1 193 ? 16.003 1.304 -15.957 1.00 90.69 193 ASP A O 1
ATOM 1514 N N . LEU A 1 194 ? 13.887 0.867 -16.577 1.00 89.94 194 LEU A N 1
ATOM 1515 C CA . LEU A 1 194 ? 14.145 -0.434 -17.193 1.00 89.94 194 LEU A CA 1
ATOM 1516 C C . LEU A 1 194 ? 14.299 -0.299 -18.713 1.00 89.94 194 LEU A C 1
ATOM 1518 O O . LEU A 1 194 ? 13.649 0.534 -19.352 1.00 89.94 194 LEU A O 1
ATOM 1522 N N . SER A 1 195 ? 15.125 -1.159 -19.320 1.00 88.75 195 SER A N 1
ATOM 1523 C CA . SER A 1 195 ? 15.186 -1.234 -20.783 1.00 88.75 195 SER A CA 1
ATOM 1524 C C . SER A 1 195 ? 13.861 -1.739 -21.352 1.00 88.75 195 SER A C 1
ATOM 1526 O O . SER A 1 195 ? 13.129 -2.477 -20.692 1.00 88.75 195 SER A O 1
ATOM 1528 N N . GLN A 1 196 ? 13.570 -1.355 -22.596 1.00 87.62 196 GLN A N 1
ATOM 1529 C CA . GLN A 1 196 ? 12.281 -1.592 -23.249 1.00 87.62 196 GLN A CA 1
ATOM 1530 C C . GLN A 1 196 ? 11.821 -3.058 -23.171 1.00 87.62 196 GLN A C 1
ATOM 1532 O O . GLN A 1 196 ? 10.675 -3.317 -22.813 1.00 87.62 196 GLN A O 1
ATOM 1537 N N . ASP A 1 197 ? 12.730 -4.010 -23.393 1.00 86.44 197 ASP A N 1
ATOM 1538 C CA . ASP A 1 197 ? 12.435 -5.449 -23.336 1.00 86.44 197 ASP A CA 1
ATOM 1539 C C . ASP A 1 197 ? 11.987 -5.929 -21.945 1.00 86.44 197 ASP A C 1
ATOM 1541 O O . ASP A 1 197 ? 11.193 -6.863 -21.828 1.00 86.44 197 ASP A O 1
ATOM 1545 N N . PHE A 1 198 ? 12.464 -5.285 -20.876 1.00 87.75 198 PHE A N 1
ATOM 1546 C CA . PHE A 1 198 ? 12.174 -5.659 -19.490 1.00 87.75 198 PHE A CA 1
ATOM 1547 C C . PHE A 1 198 ? 11.033 -4.848 -18.868 1.00 87.75 198 PHE A C 1
ATOM 1549 O O . PHE A 1 198 ? 10.603 -5.170 -17.763 1.00 87.75 198 PHE A O 1
ATOM 1556 N N . GLN A 1 199 ? 10.473 -3.850 -19.562 1.00 90.12 199 GLN A N 1
ATOM 1557 C CA . GLN A 1 199 ? 9.335 -3.071 -19.047 1.00 90.12 199 GLN A CA 1
ATOM 1558 C C . GLN A 1 199 ? 8.085 -3.925 -18.800 1.00 90.12 199 GLN A C 1
ATOM 1560 O O . GLN A 1 199 ? 7.264 -3.582 -17.951 1.00 90.12 199 GLN A O 1
ATOM 1565 N N . GLN A 1 200 ? 7.957 -5.071 -19.475 1.00 88.06 200 GLN A N 1
ATOM 1566 C CA . GLN A 1 200 ? 6.889 -6.044 -19.222 1.00 88.06 200 GLN A CA 1
ATOM 1567 C C . GLN A 1 200 ? 6.911 -6.627 -17.794 1.00 88.06 200 GLN A C 1
ATOM 1569 O O . GLN A 1 200 ? 5.880 -7.096 -17.309 1.00 88.06 200 GLN A O 1
ATOM 1574 N N . LEU A 1 201 ? 8.045 -6.544 -17.085 1.00 87.56 201 LEU A N 1
ATOM 1575 C CA . LEU A 1 201 ? 8.147 -6.909 -15.667 1.00 87.56 201 LEU A CA 1
ATOM 1576 C C . LEU A 1 201 ? 7.305 -5.994 -14.767 1.00 87.56 201 LEU A C 1
ATOM 1578 O O . LEU A 1 201 ? 6.899 -6.417 -13.690 1.00 87.56 201 LEU A O 1
ATOM 1582 N N . CYS A 1 202 ? 7.017 -4.764 -15.203 1.00 88.00 202 CYS A N 1
ATOM 1583 C CA . CYS A 1 202 ? 6.153 -3.835 -14.474 1.00 88.00 202 CYS A CA 1
ATOM 1584 C C . CYS A 1 202 ? 4.658 -4.139 -14.638 1.00 88.00 202 CYS A C 1
ATOM 1586 O O . CYS A 1 202 ? 3.851 -3.499 -13.971 1.00 88.00 202 CYS A O 1
ATOM 1588 N N . SER A 1 203 ? 4.275 -5.084 -15.505 1.00 84.31 203 SER A N 1
ATOM 1589 C CA . SER A 1 203 ? 2.864 -5.404 -15.738 1.00 84.31 203 SER A CA 1
ATOM 1590 C C . SER A 1 203 ? 2.145 -5.847 -14.458 1.00 84.31 203 SER A C 1
ATOM 1592 O O . SER A 1 203 ? 2.717 -6.490 -13.574 1.00 84.31 203 SER A O 1
ATOM 1594 N N . GLN A 1 204 ? 0.850 -5.536 -14.369 1.00 80.94 204 GLN A N 1
ATOM 1595 C CA . GLN A 1 204 ? 0.012 -5.916 -13.226 1.00 80.94 204 GLN A CA 1
ATOM 1596 C C . GLN A 1 204 ? -0.161 -7.441 -13.095 1.00 80.94 204 GLN A C 1
ATOM 1598 O O . GLN A 1 204 ? -0.407 -7.938 -12.002 1.00 80.94 204 GLN A O 1
ATOM 1603 N N . ASN A 1 205 ? 0.074 -8.193 -14.177 1.00 80.81 205 ASN A N 1
ATOM 1604 C CA . ASN A 1 205 ? 0.024 -9.659 -14.202 1.00 80.81 205 ASN A CA 1
ATOM 1605 C C . ASN A 1 205 ? 1.130 -10.324 -13.361 1.00 80.81 205 ASN A C 1
ATOM 1607 O O . ASN A 1 205 ? 1.091 -11.528 -13.109 1.00 80.81 205 ASN A O 1
ATOM 1611 N N . VAL A 1 206 ? 2.156 -9.572 -12.948 1.00 80.81 206 VAL A N 1
ATOM 1612 C CA . VAL A 1 206 ? 3.157 -10.053 -11.992 1.00 80.81 206 VAL A CA 1
ATOM 1613 C C . VAL A 1 206 ? 2.588 -9.890 -10.578 1.00 80.81 206 VAL A C 1
ATOM 1615 O O . VAL A 1 206 ? 2.376 -8.755 -10.156 1.00 80.81 206 VAL A O 1
ATOM 1618 N N . PRO A 1 207 ? 2.366 -10.952 -9.790 1.00 83.19 207 PRO A N 1
ATOM 1619 C CA . PRO A 1 207 ? 1.894 -10.783 -8.418 1.00 83.19 207 PRO A CA 1
ATOM 1620 C C . PRO A 1 207 ? 2.927 -10.010 -7.585 1.00 83.19 207 PRO A C 1
ATOM 1622 O O . PRO A 1 207 ? 4.136 -10.175 -7.762 1.00 83.19 207 PRO A O 1
ATOM 1625 N N . VAL A 1 208 ? 2.462 -9.118 -6.709 1.00 85.88 208 VAL A N 1
ATOM 1626 C CA . VAL A 1 208 ? 3.322 -8.462 -5.714 1.00 85.88 208 VAL A CA 1
ATOM 1627 C C . VAL A 1 208 ? 3.486 -9.421 -4.539 1.00 85.88 208 VAL A C 1
ATOM 1629 O O . VAL A 1 208 ? 2.496 -9.798 -3.916 1.00 85.88 208 VAL A O 1
ATOM 1632 N N . THR A 1 209 ? 4.722 -9.811 -4.234 1.00 87.81 209 THR A N 1
ATOM 1633 C CA . THR A 1 209 ? 5.051 -10.628 -3.056 1.00 87.81 209 THR A CA 1
ATOM 1634 C C . THR A 1 209 ? 5.739 -9.745 -2.007 1.00 87.81 209 THR A C 1
ATOM 1636 O O . THR A 1 209 ? 5.534 -8.529 -1.945 1.00 87.81 209 THR A O 1
ATOM 1639 N N . THR A 1 210 ? 6.608 -10.328 -1.184 1.00 88.56 210 THR A N 1
ATOM 1640 C CA . THR A 1 210 ? 7.584 -9.563 -0.393 1.00 88.56 210 THR A CA 1
ATOM 1641 C C . THR A 1 210 ? 8.528 -8.742 -1.287 1.00 88.56 210 THR A C 1
ATOM 1643 O O . THR A 1 210 ? 9.080 -7.723 -0.859 1.00 88.56 210 THR A O 1
ATOM 1646 N N . GLN A 1 211 ? 8.661 -9.158 -2.550 1.00 91.94 211 GLN A N 1
ATOM 1647 C CA . GLN A 1 211 ? 9.415 -8.498 -3.599 1.00 9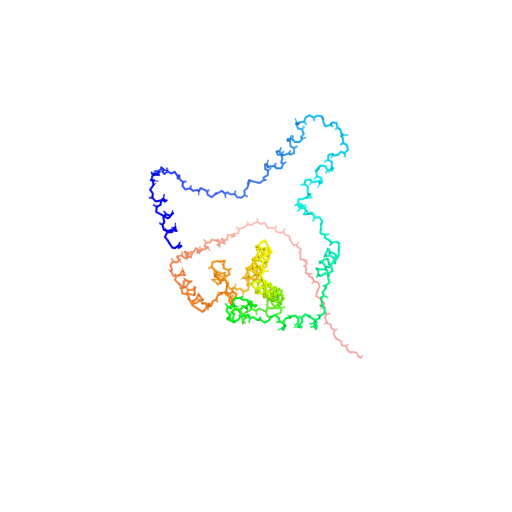1.94 211 GLN A CA 1
ATOM 1648 C C . GLN A 1 211 ? 8.481 -7.801 -4.592 1.00 91.94 211 GLN A C 1
ATOM 1650 O O . GLN A 1 211 ? 7.472 -8.352 -5.040 1.00 91.94 211 GLN A O 1
ATOM 1655 N N . LEU A 1 212 ? 8.843 -6.577 -4.979 1.00 92.31 212 LEU A N 1
ATOM 1656 C CA . LEU A 1 212 ? 8.001 -5.720 -5.803 1.00 92.31 212 LEU A CA 1
ATOM 1657 C C . LEU A 1 212 ? 7.740 -6.338 -7.173 1.00 92.31 212 LEU A C 1
ATOM 1659 O O . LEU A 1 212 ? 6.636 -6.193 -7.667 1.00 92.31 212 LEU A O 1
ATOM 1663 N N . PHE A 1 213 ? 8.694 -7.048 -7.773 1.00 92.00 213 PHE A N 1
ATOM 1664 C CA . PHE A 1 213 ? 8.561 -7.684 -9.090 1.00 92.00 213 PHE A CA 1
ATOM 1665 C C . PHE A 1 213 ? 8.372 -9.210 -9.003 1.00 92.00 213 PHE A C 1
ATOM 1667 O O . PHE A 1 213 ? 8.585 -9.918 -9.988 1.00 92.00 213 PHE A O 1
ATOM 1674 N N . GLY A 1 214 ? 7.957 -9.710 -7.833 1.00 90.69 214 GLY A N 1
ATOM 1675 C CA . GLY A 1 214 ? 7.773 -11.136 -7.563 1.00 90.69 214 GLY A CA 1
ATOM 1676 C C . GLY A 1 214 ? 9.089 -11.880 -7.328 1.00 90.69 214 GLY A C 1
ATOM 1677 O O . GLY A 1 214 ? 10.175 -11.327 -7.500 1.00 90.69 214 GLY A O 1
ATOM 1678 N N . ASP A 1 215 ? 8.998 -13.144 -6.924 1.00 90.25 215 ASP A N 1
ATOM 1679 C CA . ASP A 1 215 ? 10.168 -13.907 -6.465 1.00 90.25 215 ASP A CA 1
ATOM 1680 C C . ASP A 1 215 ? 10.976 -14.511 -7.634 1.00 90.25 215 ASP A C 1
ATOM 1682 O O . ASP A 1 215 ? 12.203 -14.568 -7.587 1.00 90.25 215 ASP A O 1
ATOM 1686 N N . ASP A 1 216 ? 10.319 -14.837 -8.752 1.00 88.56 216 ASP A N 1
ATOM 1687 C CA . ASP A 1 216 ? 10.925 -15.491 -9.928 1.00 88.56 216 ASP A CA 1
ATOM 1688 C C . ASP A 1 216 ? 11.603 -14.525 -10.918 1.00 88.56 216 ASP A C 1
ATOM 1690 O O . ASP A 1 216 ? 11.625 -14.754 -12.134 1.00 88.56 216 ASP A O 1
ATOM 1694 N N . ILE A 1 217 ? 12.140 -13.407 -10.429 1.00 89.69 217 ILE A N 1
ATOM 1695 C CA . ILE A 1 217 ? 12.656 -12.332 -11.287 1.00 89.69 217 ILE A CA 1
ATOM 1696 C C . ILE A 1 217 ? 13.783 -12.806 -12.217 1.00 89.69 217 ILE A C 1
ATOM 1698 O O . ILE A 1 217 ? 13.812 -12.446 -13.392 1.00 89.69 217 ILE A O 1
ATOM 1702 N N . GLU A 1 218 ? 14.676 -13.668 -11.730 1.00 89.25 218 GLU A N 1
ATOM 1703 C CA . GLU A 1 218 ? 15.792 -14.215 -12.510 1.00 89.25 218 GLU A CA 1
ATOM 1704 C C . GLU A 1 218 ? 15.318 -15.047 -13.692 1.00 89.25 218 GLU A C 1
ATOM 1706 O O . GLU A 1 218 ? 15.818 -14.904 -14.811 1.00 89.25 218 GLU A O 1
ATOM 1711 N N . LYS A 1 219 ? 14.340 -15.918 -13.436 1.00 90.69 219 LYS A N 1
ATOM 1712 C CA . LYS A 1 219 ? 13.739 -16.770 -14.453 1.00 90.69 219 LYS A CA 1
ATOM 1713 C C . LYS A 1 219 ? 13.058 -15.909 -15.513 1.00 90.69 219 LYS A C 1
ATOM 1715 O O . LYS A 1 219 ? 13.364 -16.047 -16.691 1.00 90.69 219 LYS A O 1
ATOM 1720 N N . ARG A 1 220 ? 12.247 -14.932 -15.093 1.00 88.44 220 ARG A N 1
ATOM 1721 C CA . ARG A 1 220 ? 11.555 -14.013 -16.011 1.00 88.44 220 ARG A CA 1
ATOM 1722 C C . ARG A 1 220 ? 12.525 -13.200 -16.863 1.00 88.44 220 ARG A C 1
ATOM 1724 O O . ARG A 1 220 ? 12.313 -13.074 -18.060 1.00 88.44 220 ARG A O 1
ATOM 1731 N N . VAL A 1 221 ? 13.612 -12.686 -16.288 1.00 90.69 221 VAL A N 1
ATOM 1732 C CA . VAL A 1 221 ? 14.640 -11.957 -17.051 1.00 90.69 221 VAL A CA 1
ATOM 1733 C C . VAL A 1 221 ? 15.286 -12.856 -18.113 1.00 90.69 221 VAL A C 1
ATOM 1735 O O . VAL A 1 221 ? 15.454 -12.421 -19.253 1.00 90.69 221 VAL A O 1
ATOM 1738 N N . LYS A 1 222 ? 15.614 -14.111 -17.776 1.00 91.19 222 LYS A N 1
ATOM 1739 C CA . LYS A 1 222 ? 16.170 -15.084 -18.734 1.00 91.19 222 LYS A CA 1
ATOM 1740 C C . LYS A 1 222 ? 15.179 -15.416 -19.851 1.00 91.19 222 LYS A C 1
ATOM 1742 O O . LYS A 1 222 ? 15.563 -15.389 -21.020 1.00 91.19 222 LYS A O 1
ATOM 1747 N N . ASP A 1 223 ? 13.923 -15.671 -19.500 1.00 90.12 223 ASP A N 1
ATOM 1748 C CA . ASP A 1 223 ? 12.859 -16.002 -20.451 1.00 90.12 223 ASP A CA 1
ATOM 1749 C C . ASP A 1 223 ? 12.597 -14.836 -21.417 1.00 90.12 223 ASP A C 1
ATOM 1751 O O . ASP A 1 223 ? 12.498 -15.034 -22.629 1.00 90.12 223 ASP A O 1
ATOM 1755 N N . ILE A 1 224 ? 12.581 -13.601 -20.904 1.00 88.50 224 ILE A N 1
ATOM 1756 C CA . ILE A 1 224 ? 12.463 -12.384 -21.714 1.00 88.50 224 ILE A CA 1
ATOM 1757 C C . ILE A 1 224 ? 13.648 -12.260 -22.673 1.00 88.50 224 ILE A C 1
ATOM 1759 O O . ILE A 1 224 ? 13.445 -12.075 -23.869 1.00 88.50 224 ILE A O 1
ATOM 1763 N N . ALA A 1 225 ? 14.882 -12.411 -22.186 1.00 88.25 225 ALA A N 1
ATOM 1764 C CA . ALA A 1 225 ? 16.070 -12.312 -23.031 1.00 88.25 225 ALA A CA 1
ATOM 1765 C C . ALA A 1 225 ? 16.086 -13.380 -24.144 1.00 88.25 225 ALA A C 1
ATOM 1767 O O . ALA A 1 225 ? 16.463 -13.094 -25.286 1.00 88.25 225 ALA A O 1
ATOM 1768 N N . ALA A 1 226 ? 15.646 -14.604 -23.835 1.00 88.19 226 ALA A N 1
ATOM 1769 C CA . ALA A 1 226 ? 15.486 -15.670 -24.818 1.00 88.19 226 ALA A CA 1
ATOM 1770 C C . ALA A 1 226 ? 14.399 -15.330 -25.851 1.00 88.19 226 ALA A C 1
ATOM 1772 O O . ALA A 1 226 ? 14.636 -15.466 -27.054 1.00 88.19 226 ALA A O 1
ATOM 1773 N N . SER A 1 227 ? 13.249 -14.824 -25.398 1.00 86.12 227 SER A N 1
ATOM 1774 C CA . SER A 1 227 ? 12.141 -14.394 -26.254 1.00 86.12 227 SER A CA 1
ATOM 1775 C C . SER A 1 227 ? 12.550 -13.257 -27.192 1.00 86.12 227 SER A C 1
ATOM 1777 O O . SER A 1 227 ? 12.337 -13.362 -28.397 1.00 86.12 227 SER A O 1
ATOM 1779 N N . THR A 1 228 ? 13.250 -12.228 -26.703 1.00 84.62 228 THR A N 1
ATOM 1780 C CA . THR A 1 228 ? 13.763 -11.130 -27.540 1.00 84.62 228 THR A CA 1
ATOM 1781 C C . THR A 1 228 ? 14.746 -11.638 -28.598 1.00 84.62 228 THR A C 1
ATOM 1783 O O . THR A 1 228 ? 14.688 -11.220 -29.757 1.00 84.62 228 THR A O 1
ATOM 1786 N N . LYS A 1 229 ? 15.620 -12.593 -28.249 1.00 83.31 229 LYS A N 1
ATOM 1787 C CA . LYS A 1 229 ? 16.559 -13.210 -29.201 1.00 83.31 229 LYS A CA 1
ATOM 1788 C C . LYS A 1 229 ? 15.841 -14.007 -30.294 1.00 83.31 229 LYS A C 1
ATOM 1790 O O . LYS A 1 229 ? 16.280 -13.985 -31.443 1.00 83.31 229 LYS A O 1
ATOM 1795 N N . ILE A 1 230 ? 14.764 -14.716 -29.953 1.00 79.94 230 ILE A N 1
ATOM 1796 C CA . ILE A 1 230 ? 13.926 -15.441 -30.920 1.00 79.94 230 ILE A CA 1
ATOM 1797 C C . ILE A 1 230 ? 13.135 -14.446 -31.771 1.00 79.94 230 ILE A C 1
ATOM 1799 O O . ILE A 1 230 ? 13.161 -14.541 -32.993 1.00 79.94 230 ILE A O 1
ATOM 1803 N N . GLY A 1 231 ? 12.514 -13.445 -31.149 1.00 75.69 231 GLY A N 1
ATOM 1804 C CA . GLY A 1 231 ? 11.773 -12.382 -31.817 1.00 75.69 231 GLY A CA 1
ATOM 1805 C C . GLY A 1 231 ? 12.625 -11.642 -32.842 1.00 75.69 231 GLY A C 1
ATOM 1806 O O . GLY A 1 231 ? 12.153 -11.403 -33.945 1.00 75.69 231 GLY A O 1
ATOM 1807 N N . ALA A 1 232 ? 13.900 -11.372 -32.553 1.00 73.25 232 ALA A N 1
ATOM 1808 C CA . ALA A 1 232 ? 14.831 -10.781 -33.516 1.00 73.25 232 ALA A CA 1
ATOM 1809 C C . ALA A 1 232 ? 15.151 -11.695 -34.717 1.00 73.25 232 ALA A C 1
ATOM 1811 O O . ALA A 1 232 ? 15.457 -11.194 -35.794 1.00 73.25 232 ALA A O 1
ATOM 1812 N N . LYS A 1 233 ? 15.085 -13.023 -34.549 1.00 71.19 233 LYS A N 1
ATOM 1813 C CA . LYS A 1 233 ? 15.305 -14.003 -35.628 1.00 71.19 233 LYS A CA 1
ATOM 1814 C C . LYS A 1 233 ? 14.045 -14.288 -36.446 1.00 71.19 233 LYS A C 1
ATOM 1816 O O . LYS A 1 233 ? 14.150 -14.567 -37.633 1.00 71.19 233 LYS A O 1
ATOM 1821 N N . VAL A 1 234 ? 12.877 -14.250 -35.805 1.00 67.00 234 VAL A N 1
ATOM 1822 C CA . VAL A 1 234 ? 11.568 -14.525 -36.421 1.00 67.00 234 VAL A CA 1
ATOM 1823 C C . VAL A 1 234 ? 10.983 -13.266 -37.064 1.00 67.00 234 VAL A C 1
ATOM 1825 O O . VAL A 1 234 ? 10.336 -13.344 -38.105 1.00 67.00 234 VAL A O 1
ATOM 1828 N N . SER A 1 235 ? 11.243 -12.088 -36.491 1.00 57.81 235 SER A N 1
ATOM 1829 C CA . SER A 1 235 ? 10.862 -10.812 -37.093 1.00 57.81 235 SER A CA 1
ATOM 1830 C C . SER A 1 235 ? 11.769 -10.539 -38.286 1.00 57.81 235 SER A C 1
ATOM 1832 O O . SER A 1 235 ? 12.897 -10.071 -38.128 1.00 57.81 235 SER A O 1
ATOM 1834 N N . TYR A 1 236 ? 11.263 -10.778 -39.493 1.00 54.06 236 TYR A N 1
ATOM 1835 C CA . TYR A 1 236 ? 11.839 -10.226 -40.713 1.00 54.06 236 TYR A CA 1
ATOM 1836 C C . TYR A 1 236 ? 11.701 -8.698 -40.649 1.00 54.06 236 TYR A C 1
ATOM 1838 O O . TYR A 1 236 ? 10.739 -8.118 -41.151 1.00 54.06 236 TYR A O 1
ATOM 1846 N N . ARG A 1 237 ? 12.642 -8.009 -39.991 1.00 56.06 237 ARG A N 1
ATOM 1847 C CA . ARG A 1 237 ? 12.826 -6.574 -40.213 1.00 56.06 237 ARG A CA 1
ATOM 1848 C C . ARG A 1 237 ? 13.398 -6.443 -41.616 1.00 56.06 237 ARG A C 1
ATOM 1850 O O . ARG A 1 237 ? 14.611 -6.428 -41.802 1.00 56.06 237 ARG A O 1
ATOM 1857 N N . GLY A 1 238 ? 12.500 -6.430 -42.602 1.00 50.41 238 GLY A N 1
ATOM 1858 C CA . GLY A 1 238 ? 12.820 -6.111 -43.981 1.00 50.41 238 GLY A CA 1
ATOM 1859 C C . GLY A 1 238 ? 13.621 -4.823 -43.972 1.00 50.41 238 GLY A C 1
ATOM 1860 O O . GLY A 1 238 ? 13.129 -3.771 -43.565 1.00 50.41 238 GLY A O 1
ATOM 1861 N N . ASN A 1 239 ? 14.893 -4.946 -44.329 1.00 50.09 239 ASN A N 1
ATOM 1862 C CA . ASN A 1 239 ? 15.826 -3.844 -44.379 1.00 50.09 239 ASN A CA 1
ATOM 1863 C C . ASN A 1 239 ? 15.412 -2.971 -45.574 1.00 50.09 239 ASN A C 1
ATOM 1865 O O . ASN A 1 239 ? 15.970 -3.102 -46.666 1.00 50.09 239 ASN A O 1
ATOM 1869 N N . TYR A 1 240 ? 14.386 -2.132 -45.397 1.00 49.41 240 TYR A N 1
ATOM 1870 C CA . TYR A 1 240 ? 14.022 -1.091 -46.351 1.00 49.41 240 TYR A CA 1
ATOM 1871 C C . TYR A 1 240 ? 15.163 -0.080 -46.364 1.00 49.41 240 TYR A C 1
ATOM 1873 O O . TYR A 1 240 ? 15.190 0.910 -45.637 1.00 49.41 240 TYR A O 1
ATOM 1881 N N . HIS A 1 241 ? 16.153 -0.379 -47.198 1.00 47.62 241 HIS A N 1
ATOM 1882 C CA . HIS A 1 241 ? 17.132 0.584 -47.641 1.00 47.62 241 HIS A CA 1
ATOM 1883 C C . HIS A 1 241 ? 16.356 1.699 -48.335 1.00 47.62 241 HIS A C 1
ATOM 1885 O O . HIS A 1 241 ? 15.888 1.527 -49.460 1.00 47.62 241 HIS A O 1
ATOM 1891 N N . SER A 1 242 ? 16.229 2.845 -47.670 1.00 48.88 242 SER A N 1
ATOM 1892 C CA . SER A 1 242 ? 15.867 4.091 -48.333 1.00 48.88 242 SER A CA 1
ATOM 1893 C C . SER A 1 242 ? 16.988 4.439 -49.319 1.00 48.88 242 SER A C 1
ATOM 1895 O O . SER A 1 242 ? 17.984 5.078 -48.982 1.00 48.88 242 SER A O 1
ATOM 1897 N N . ARG A 1 243 ? 16.884 3.909 -50.542 1.00 53.16 243 ARG A N 1
ATOM 1898 C CA . ARG A 1 243 ? 17.634 4.358 -51.715 1.00 53.16 243 ARG A CA 1
ATOM 1899 C C . ARG A 1 243 ? 16.760 5.359 -52.466 1.00 53.16 243 ARG A C 1
ATOM 1901 O O . ARG A 1 243 ? 15.907 4.978 -53.254 1.00 53.16 243 ARG A O 1
ATOM 1908 N N . GLY A 1 244 ? 17.025 6.638 -52.241 1.00 43.97 244 GLY A N 1
ATOM 1909 C CA . GLY A 1 244 ? 16.546 7.766 -53.045 1.00 43.97 244 GLY A CA 1
ATOM 1910 C C . GLY A 1 244 ? 16.937 9.046 -52.307 1.00 43.97 244 GLY A C 1
ATOM 1911 O O . GLY A 1 244 ? 16.636 9.170 -51.135 1.00 43.97 244 GLY A O 1
ATOM 1912 N N . TYR A 1 245 ? 17.683 10.014 -52.829 1.00 46.47 245 TYR A N 1
ATOM 1913 C CA . TYR A 1 245 ? 17.893 10.442 -54.204 1.00 46.47 245 TYR A CA 1
ATOM 1914 C C . TYR A 1 245 ? 19.219 11.241 -54.211 1.00 46.47 245 TYR A C 1
ATOM 1916 O O . TYR A 1 245 ? 19.311 12.292 -53.581 1.00 46.47 245 TYR A O 1
ATOM 1924 N N . ARG A 1 246 ? 20.281 10.768 -54.880 1.00 49.72 246 ARG A N 1
ATOM 1925 C CA . ARG A 1 246 ? 21.452 11.611 -55.214 1.00 49.72 246 ARG A CA 1
ATOM 1926 C C . ARG A 1 246 ? 21.310 12.070 -56.662 1.00 49.72 246 ARG A C 1
ATOM 1928 O O . ARG A 1 246 ? 21.950 11.531 -57.556 1.00 49.72 246 ARG A O 1
ATOM 1935 N N . GLY A 1 247 ? 20.456 13.063 -56.886 1.00 42.06 247 GLY A N 1
ATOM 1936 C CA . GLY A 1 247 ? 20.368 13.763 -58.164 1.00 42.06 247 GLY A CA 1
ATOM 1937 C C . GLY A 1 247 ? 21.462 14.823 -58.270 1.00 42.06 247 GLY A C 1
ATOM 1938 O O . GLY A 1 247 ? 21.267 15.962 -57.858 1.00 42.06 247 GLY A O 1
ATOM 1939 N N . ARG A 1 248 ? 22.627 14.458 -58.820 1.00 49.72 248 ARG A N 1
ATOM 1940 C CA . ARG A 1 248 ? 23.549 15.427 -59.429 1.00 49.72 248 ARG A CA 1
ATOM 1941 C C . ARG A 1 248 ? 22.909 15.906 -60.734 1.00 49.72 248 ARG A C 1
ATOM 1943 O O . ARG A 1 248 ? 22.849 15.146 -61.690 1.00 49.72 248 ARG A O 1
ATOM 1950 N N . GLY A 1 249 ? 22.477 17.162 -60.770 1.00 38.34 249 GLY A N 1
ATOM 1951 C CA . GLY A 1 249 ? 22.019 17.835 -61.983 1.00 38.34 249 GLY A CA 1
ATOM 1952 C C . GLY A 1 249 ? 22.271 19.339 -61.896 1.00 38.34 249 GLY A C 1
ATOM 1953 O O . GLY A 1 249 ? 21.472 20.086 -61.349 1.00 38.34 249 GLY A O 1
ATOM 1954 N N . ARG A 1 250 ? 23.414 19.779 -62.414 1.00 50.00 250 ARG A N 1
ATOM 1955 C CA . ARG A 1 250 ? 23.677 21.141 -62.918 1.00 50.00 250 ARG A CA 1
ATOM 1956 C C . ARG A 1 250 ? 24.302 20.950 -64.313 1.00 50.00 250 ARG A C 1
ATOM 1958 O O . ARG A 1 250 ? 24.900 19.886 -64.487 1.00 50.00 250 ARG A O 1
ATOM 1965 N N . PRO A 1 251 ? 24.270 21.920 -65.256 1.00 58.19 251 PRO A N 1
ATOM 1966 C CA . PRO A 1 251 ? 24.140 23.376 -65.041 1.00 58.19 251 PRO A CA 1
ATOM 1967 C C . PRO A 1 251 ? 23.301 24.146 -66.103 1.00 58.19 251 PRO A C 1
ATOM 1969 O O . PRO A 1 251 ? 22.928 23.582 -67.122 1.00 58.19 251 PRO A O 1
ATOM 1972 N N . PHE A 1 252 ? 23.068 25.456 -65.894 1.00 38.59 252 PHE A N 1
ATOM 1973 C CA . PHE A 1 252 ? 23.527 26.579 -66.757 1.00 38.59 252 PHE A CA 1
ATOM 1974 C C . PHE A 1 252 ? 22.612 27.834 -66.641 1.00 38.59 252 PHE A C 1
ATOM 1976 O O . PHE A 1 252 ? 21.396 27.733 -66.717 1.00 38.59 252 PHE A O 1
ATOM 1983 N N . LEU A 1 253 ? 23.253 29.008 -66.483 1.00 43.16 253 LEU A N 1
ATOM 1984 C CA . LEU A 1 253 ? 22.777 30.409 -66.624 1.00 43.16 253 LEU A CA 1
ATOM 1985 C C . LEU A 1 253 ? 21.936 31.093 -65.527 1.00 43.16 253 LEU A C 1
ATOM 1987 O O . LEU A 1 253 ? 20.716 31.028 -65.520 1.00 43.16 253 LEU A O 1
ATOM 1991 N N . ALA A 1 254 ? 22.624 31.904 -64.712 1.00 41.50 254 ALA A N 1
ATOM 1992 C CA . ALA A 1 254 ? 22.298 33.313 -64.395 1.00 41.50 254 ALA A CA 1
ATOM 1993 C C . ALA A 1 254 ? 23.400 33.848 -63.452 1.00 41.50 254 ALA A C 1
ATOM 1995 O O . ALA A 1 254 ? 23.434 33.544 -62.266 1.00 41.50 254 ALA A O 1
ATOM 1996 N N . ARG A 1 255 ? 24.521 34.344 -63.986 1.00 38.75 255 ARG A N 1
ATOM 1997 C CA . ARG A 1 255 ? 24.824 35.773 -64.200 1.00 38.75 255 ARG A CA 1
ATOM 1998 C C . ARG A 1 255 ? 24.620 36.659 -62.952 1.00 38.75 255 ARG A C 1
ATOM 2000 O O . ARG A 1 255 ? 23.592 37.296 -62.806 1.00 38.75 255 ARG A O 1
ATOM 2007 N N . GLY A 1 256 ? 25.683 36.751 -62.147 1.00 35.12 256 GLY A N 1
ATOM 2008 C CA . GLY A 1 256 ? 26.209 37.998 -61.572 1.00 35.12 256 GLY A CA 1
ATOM 2009 C C . GLY A 1 256 ? 25.415 38.713 -60.474 1.00 35.12 256 GLY A C 1
ATOM 2010 O O . GLY A 1 256 ? 24.406 39.345 -60.749 1.00 35.12 256 GLY A O 1
ATOM 2011 N N . LYS A 1 257 ? 26.002 38.788 -59.273 1.00 41.62 257 LYS A N 1
ATOM 2012 C CA . LYS A 1 257 ? 26.500 40.043 -58.671 1.00 41.62 257 LYS A CA 1
ATOM 2013 C C . LYS A 1 257 ? 27.139 39.756 -57.307 1.00 41.62 257 LYS A C 1
ATOM 2015 O O . LYS A 1 257 ? 26.584 39.060 -56.466 1.00 41.62 257 LYS A O 1
ATOM 2020 N N . SER A 1 258 ? 28.348 40.283 -57.155 1.00 40.88 258 SER A N 1
ATOM 2021 C CA . SER A 1 258 ? 29.113 40.457 -55.922 1.00 40.88 258 SER A CA 1
ATOM 2022 C C . SER A 1 258 ? 28.281 41.088 -54.809 1.00 40.88 258 SER A C 1
ATOM 2024 O O . SER A 1 258 ? 27.535 41.998 -55.130 1.00 40.88 258 SER A O 1
ATOM 2026 N N . TRP A 1 259 ? 28.485 40.682 -53.552 1.00 39.72 259 TRP A N 1
ATOM 2027 C CA . TRP A 1 259 ? 28.953 41.530 -52.440 1.00 39.72 259 TRP A CA 1
ATOM 2028 C C . TRP A 1 259 ? 29.456 40.595 -51.335 1.00 39.72 259 TRP A C 1
ATOM 2030 O O . TRP A 1 259 ? 28.704 39.832 -50.736 1.00 39.72 259 TRP A O 1
ATOM 2040 N N . ALA A 1 260 ? 30.769 40.612 -51.125 1.00 44.06 260 ALA A N 1
ATOM 2041 C CA . ALA A 1 260 ? 31.417 39.946 -50.013 1.00 44.06 260 ALA A CA 1
ATOM 2042 C C . ALA A 1 260 ? 31.197 40.775 -48.743 1.00 44.06 260 ALA A C 1
ATOM 2044 O O . ALA A 1 260 ? 31.526 41.958 -48.727 1.00 44.06 260 ALA A O 1
ATOM 2045 N N . PHE A 1 261 ? 30.722 40.145 -47.671 1.00 39.75 261 PHE A N 1
ATOM 2046 C CA . PHE A 1 261 ? 30.926 40.649 -46.317 1.00 39.75 261 PHE A CA 1
ATOM 2047 C C . PHE A 1 261 ? 31.756 39.611 -45.560 1.00 39.75 261 PHE A C 1
ATOM 2049 O O . PHE A 1 261 ? 31.271 38.549 -45.174 1.00 39.75 261 PHE A O 1
ATOM 2056 N N . ARG A 1 262 ? 33.056 39.895 -45.439 1.00 49.03 262 ARG A N 1
ATOM 2057 C CA . ARG A 1 262 ? 33.971 39.211 -44.517 1.00 49.03 262 ARG A CA 1
ATOM 2058 C C . ARG A 1 262 ? 33.898 39.927 -43.160 1.00 49.03 262 ARG A C 1
ATOM 2060 O O . ARG A 1 262 ? 33.897 41.156 -43.156 1.00 49.03 262 ARG A O 1
ATOM 2067 N N . PRO A 1 263 ? 33.881 39.207 -42.026 1.00 49.28 263 PRO A N 1
ATOM 2068 C CA . PRO A 1 263 ? 33.994 39.828 -40.709 1.00 49.28 263 PRO A CA 1
ATOM 2069 C C . PRO A 1 263 ? 35.428 40.349 -40.469 1.00 49.28 263 PRO A C 1
ATOM 2071 O O . PRO A 1 263 ? 36.374 39.790 -41.040 1.00 49.28 263 PRO A O 1
ATOM 2074 N N . PRO A 1 264 ? 35.632 41.389 -39.636 1.00 47.09 264 PRO A N 1
ATOM 2075 C CA . PRO A 1 264 ? 36.963 41.926 -39.380 1.00 47.09 264 PRO A CA 1
ATOM 2076 C C . PRO A 1 264 ? 37.797 40.968 -38.523 1.00 47.09 264 PRO A C 1
ATOM 2078 O O . PRO A 1 264 ? 37.370 40.506 -37.466 1.00 47.09 264 PRO A O 1
ATOM 2081 N N . VAL A 1 265 ? 39.018 40.708 -38.986 1.00 46.16 265 VAL A N 1
ATOM 2082 C CA . VAL A 1 265 ? 40.079 40.013 -38.253 1.00 46.16 265 VAL A CA 1
ATOM 2083 C C . VAL A 1 265 ? 40.718 41.003 -37.280 1.00 46.16 265 VAL A C 1
ATOM 2085 O O . VAL A 1 265 ? 41.254 42.026 -37.701 1.00 46.16 265 VAL A O 1
ATOM 2088 N N . ALA A 1 266 ? 40.689 40.692 -35.983 1.00 45.69 266 ALA A N 1
ATOM 2089 C CA . ALA A 1 266 ? 41.454 41.411 -34.971 1.00 45.69 266 ALA A CA 1
ATOM 2090 C C . ALA A 1 266 ? 42.953 41.117 -35.155 1.00 45.69 266 ALA A C 1
ATOM 2092 O O . ALA A 1 266 ? 43.428 40.007 -34.902 1.00 45.69 266 ALA A O 1
ATOM 2093 N N . GLY A 1 267 ? 43.687 42.117 -35.642 1.00 40.50 267 GLY A N 1
ATOM 2094 C CA . GLY A 1 267 ? 45.139 42.098 -35.756 1.00 40.50 267 GLY A CA 1
ATOM 2095 C C . GLY A 1 267 ? 45.810 42.197 -34.387 1.00 40.50 267 GLY A C 1
ATOM 2096 O O . GLY A 1 267 ? 45.466 43.034 -33.558 1.00 40.50 267 GLY A O 1
ATOM 2097 N N . ARG A 1 268 ? 46.795 41.329 -34.174 1.00 45.88 268 ARG A N 1
ATOM 2098 C CA . ARG A 1 268 ? 47.724 41.318 -33.045 1.00 45.88 268 ARG A CA 1
ATOM 2099 C C . ARG A 1 268 ? 49.053 41.883 -33.554 1.00 45.88 268 ARG A C 1
ATOM 2101 O O . ARG A 1 268 ? 49.615 41.269 -34.453 1.00 45.88 268 ARG A O 1
ATOM 2108 N N . VAL A 1 269 ? 49.593 42.962 -32.978 1.00 44.00 269 VAL A N 1
ATOM 2109 C CA . VAL A 1 269 ? 51.036 43.273 -33.075 1.00 44.00 269 VAL A CA 1
ATOM 2110 C C . VAL A 1 269 ? 51.558 43.819 -31.744 1.00 44.00 269 VAL A C 1
ATOM 2112 O O . VAL A 1 269 ? 50.898 44.570 -31.040 1.00 44.00 269 VAL A O 1
ATOM 2115 N N . SER A 1 270 ? 52.752 43.339 -31.417 1.00 41.72 270 SER A N 1
ATOM 2116 C CA . SER A 1 270 ? 53.538 43.442 -30.193 1.00 41.72 270 SER A CA 1
ATOM 2117 C C . SER A 1 270 ? 54.706 44.419 -30.384 1.00 41.72 270 SER A C 1
ATOM 2119 O O . SER A 1 270 ? 55.310 44.377 -31.453 1.00 41.72 270 SER A O 1
ATOM 2121 N N . LYS A 1 271 ? 55.079 45.211 -29.364 1.00 38.69 271 LYS A N 1
ATOM 2122 C CA . LYS A 1 271 ? 56.398 45.182 -28.676 1.00 38.69 271 LYS A CA 1
ATOM 2123 C C . LYS A 1 271 ? 56.717 46.471 -27.893 1.00 38.69 271 LYS A C 1
ATOM 2125 O O . LYS A 1 271 ? 56.490 47.572 -28.368 1.00 38.69 271 LYS A O 1
ATOM 2130 N N . LYS A 1 272 ? 57.299 46.216 -26.714 1.00 40.00 272 LYS A N 1
ATOM 2131 C CA . LYS A 1 272 ? 58.282 46.953 -25.891 1.00 40.00 272 LYS A CA 1
ATOM 2132 C C . LYS A 1 272 ? 58.789 48.322 -26.381 1.00 40.00 272 LYS A C 1
ATOM 2134 O O . LYS A 1 272 ? 59.296 48.414 -27.494 1.00 40.00 272 LYS A O 1
ATOM 2139 N N . ASN A 1 273 ? 58.854 49.268 -25.443 1.00 41.19 273 ASN A N 1
ATOM 2140 C CA . ASN A 1 273 ? 60.109 49.704 -24.810 1.00 41.19 273 ASN A CA 1
ATOM 2141 C C . ASN A 1 273 ? 59.887 49.842 -23.303 1.00 41.19 273 ASN A C 1
ATOM 2143 O O . ASN A 1 273 ? 58.743 50.186 -22.935 1.00 41.19 273 ASN A O 1
#